Protein AF-A0A359LRB1-F1 (afdb_monomer_lite)

Radius of gyration: 32.75 Å; chains: 1; bounding box: 64×88×109 Å

Structure (mmCIF, N/CA/C/O backbone):
data_AF-A0A359LRB1-F1
#
_entry.id   AF-A0A359LRB1-F1
#
loop_
_atom_site.group_PDB
_atom_site.id
_atom_site.type_symbol
_atom_site.label_atom_id
_atom_site.label_alt_id
_atom_site.label_comp_id
_atom_site.label_asym_id
_atom_site.label_entity_id
_atom_site.label_seq_id
_atom_site.pdbx_PDB_ins_code
_atom_site.Cartn_x
_atom_site.Cartn_y
_atom_site.Cartn_z
_atom_site.occupancy
_atom_site.B_iso_or_equiv
_atom_site.auth_seq_id
_atom_site.auth_comp_id
_atom_site.auth_asym_id
_atom_site.auth_atom_id
_atom_site.pdbx_PDB_model_num
ATOM 1 N N . MET A 1 1 ? -43.890 21.184 80.527 1.00 40.47 1 MET A N 1
ATOM 2 C CA . MET A 1 1 ? -43.422 19.874 81.030 1.00 40.47 1 MET A CA 1
ATOM 3 C C . MET A 1 1 ? -43.389 18.895 79.866 1.00 40.47 1 MET A C 1
ATOM 5 O O . MET A 1 1 ? -44.443 18.476 79.413 1.00 40.47 1 MET A O 1
ATOM 9 N N . ARG A 1 2 ? -42.203 18.626 79.305 1.00 36.91 2 ARG A N 1
ATOM 10 C CA . ARG A 1 2 ? -41.994 17.625 78.247 1.00 36.91 2 ARG A CA 1
ATOM 11 C C . ARG A 1 2 ? -41.392 16.384 78.898 1.00 36.91 2 ARG A C 1
ATOM 13 O O . ARG A 1 2 ? -40.344 16.489 79.525 1.00 36.91 2 ARG A O 1
ATOM 20 N N . VAL A 1 3 ? -42.070 15.249 78.766 1.00 36.78 3 VAL A N 1
ATOM 21 C CA . VAL A 1 3 ? -41.574 13.936 79.187 1.00 36.78 3 VAL A CA 1
ATOM 22 C C . VAL A 1 3 ? -40.898 13.296 77.975 1.00 36.78 3 VAL A C 1
ATOM 24 O O . VAL A 1 3 ? -41.493 13.222 76.902 1.00 36.78 3 VAL A O 1
ATOM 27 N N . HIS A 1 4 ? -39.635 12.902 78.138 1.00 38.03 4 HIS A N 1
ATOM 28 C CA . HIS A 1 4 ? -38.849 12.177 77.143 1.00 38.03 4 HIS A CA 1
ATOM 29 C C . HIS A 1 4 ? -39.382 10.747 76.978 1.00 38.03 4 HIS A C 1
ATOM 31 O O . HIS A 1 4 ? -39.489 10.015 77.960 1.00 38.03 4 HIS A O 1
ATOM 37 N N . ALA A 1 5 ? -39.673 10.338 75.742 1.00 40.72 5 ALA A N 1
ATOM 38 C CA . ALA A 1 5 ? -39.910 8.941 75.394 1.00 40.72 5 ALA A CA 1
ATOM 39 C C . ALA A 1 5 ? -38.570 8.266 75.055 1.00 40.72 5 ALA A C 1
ATOM 41 O O . ALA A 1 5 ? -37.817 8.759 74.214 1.00 40.72 5 ALA A O 1
ATOM 42 N N . ALA A 1 6 ? -38.270 7.163 75.742 1.00 43.31 6 ALA A N 1
ATOM 43 C CA . ALA A 1 6 ? -37.085 6.342 75.523 1.00 43.31 6 ALA A CA 1
ATOM 44 C C . ALA A 1 6 ? -37.241 5.469 74.264 1.00 43.31 6 ALA A C 1
ATOM 46 O O . ALA A 1 6 ? -38.301 4.888 74.031 1.00 43.31 6 ALA A O 1
ATOM 47 N N . LEU A 1 7 ? -36.176 5.377 73.464 1.00 45.66 7 LEU A N 1
ATOM 48 C CA . LEU A 1 7 ? -36.085 4.495 72.298 1.00 45.66 7 LEU A CA 1
ATOM 49 C C . LEU A 1 7 ? -35.854 3.031 72.728 1.00 45.66 7 LEU A C 1
ATOM 51 O O . LEU A 1 7 ? -35.141 2.796 73.708 1.00 45.66 7 LEU A O 1
ATOM 55 N N . PRO A 1 8 ? -36.414 2.043 72.004 1.00 41.19 8 PRO A N 1
ATOM 56 C CA . PRO A 1 8 ? -36.257 0.628 72.326 1.00 41.19 8 PRO A CA 1
ATOM 57 C C . PRO A 1 8 ? -34.848 0.123 71.982 1.00 41.19 8 PRO A C 1
ATOM 59 O O . PRO A 1 8 ? -34.283 0.471 70.944 1.00 41.19 8 PRO A O 1
ATOM 62 N N . GLN A 1 9 ? -34.290 -0.724 72.850 1.00 47.28 9 GLN A N 1
ATOM 63 C CA . GLN A 1 9 ? -33.019 -1.405 72.597 1.00 47.28 9 GLN A CA 1
ATOM 64 C C . GLN A 1 9 ? -33.183 -2.541 71.569 1.00 47.28 9 GLN A C 1
ATOM 66 O O . GLN A 1 9 ? -34.186 -3.258 71.614 1.00 47.28 9 GLN A O 1
ATOM 71 N N . PRO A 1 10 ? -32.205 -2.748 70.667 1.00 44.16 10 PRO A N 1
ATOM 72 C CA . PRO A 1 10 ? -32.213 -3.874 69.743 1.00 44.16 10 PRO A CA 1
ATOM 73 C C . PRO A 1 10 ? -31.890 -5.195 70.456 1.00 44.16 10 PRO A C 1
ATOM 75 O O . PRO A 1 10 ? -31.047 -5.258 71.351 1.00 44.16 10 PRO A O 1
ATOM 78 N N . ALA A 1 11 ? -32.571 -6.258 70.027 1.00 48.47 11 ALA A N 1
ATOM 79 C CA . ALA A 1 11 ? -32.389 -7.619 70.518 1.00 48.47 11 ALA A CA 1
ATOM 80 C C . ALA A 1 11 ? -30.986 -8.178 70.187 1.00 48.47 11 ALA A C 1
ATOM 82 O O . ALA A 1 11 ? -30.412 -7.826 69.151 1.00 48.47 11 ALA A O 1
ATOM 83 N N . PRO A 1 12 ? -30.437 -9.081 71.023 1.00 43.81 12 PRO A N 1
ATOM 84 C CA . PRO A 1 12 ? -29.127 -9.674 70.791 1.00 43.81 12 PRO A CA 1
ATOM 85 C C . PRO A 1 12 ? -29.148 -10.598 69.566 1.00 43.81 12 PRO A C 1
ATOM 87 O O . PRO A 1 12 ? -29.935 -11.541 69.476 1.00 43.81 12 PRO A O 1
ATOM 90 N N . VAL A 1 13 ? -28.245 -10.330 68.622 1.00 48.50 13 VAL A N 1
ATOM 91 C CA . VAL A 1 13 ? -27.988 -11.176 67.453 1.00 48.50 13 VAL A CA 1
ATOM 92 C C . VAL A 1 13 ? -27.270 -12.441 67.923 1.00 48.50 13 VAL A C 1
ATOM 94 O O . VAL A 1 13 ? -26.125 -12.387 68.368 1.00 48.50 13 VAL A O 1
ATOM 97 N N . MET A 1 14 ? -27.942 -13.589 67.829 1.00 41.19 14 MET A N 1
ATOM 98 C CA . MET A 1 14 ? -27.318 -14.890 68.067 1.00 41.19 14 MET A CA 1
ATOM 99 C C . MET A 1 14 ? -26.257 -15.163 66.995 1.00 41.19 14 MET A C 1
ATOM 101 O O . MET A 1 14 ? -26.562 -15.251 65.804 1.00 41.19 14 MET A O 1
ATOM 105 N N . ALA A 1 15 ? -25.006 -15.302 67.433 1.00 41.44 15 ALA A N 1
ATOM 106 C CA . ALA A 1 15 ? -23.881 -15.673 66.591 1.00 41.44 15 ALA A CA 1
ATOM 107 C C . ALA A 1 15 ? -24.091 -17.087 66.025 1.00 41.44 15 ALA A C 1
ATOM 109 O O . ALA A 1 15 ? -24.125 -18.072 66.763 1.00 41.44 15 ALA A O 1
ATOM 110 N N . ARG A 1 16 ? -24.235 -17.188 64.700 1.00 44.91 16 ARG A N 1
ATOM 111 C CA . ARG A 1 16 ? -24.180 -18.467 63.988 1.00 44.91 16 ARG A CA 1
ATOM 112 C C . ARG A 1 16 ? -22.731 -18.938 63.917 1.00 44.91 16 ARG A C 1
ATOM 114 O O . ARG A 1 16 ? -21.860 -18.214 63.442 1.00 44.91 16 ARG A O 1
ATOM 121 N N . THR A 1 17 ? -22.496 -20.162 64.368 1.00 42.97 17 THR A N 1
ATOM 122 C CA . THR A 1 17 ? -21.233 -20.890 64.235 1.00 42.97 17 THR A CA 1
ATOM 123 C C . THR A 1 17 ? -20.862 -21.017 62.748 1.00 42.97 17 THR A C 1
ATOM 125 O O . THR A 1 17 ? -21.723 -21.413 61.956 1.00 42.97 17 THR A O 1
ATOM 128 N N . PRO A 1 18 ? -19.627 -20.686 62.327 1.00 40.84 18 PRO A N 1
ATOM 129 C CA . PRO A 1 18 ? -19.227 -20.834 60.934 1.00 40.84 18 PRO A CA 1
ATOM 130 C C . PRO A 1 18 ? -19.087 -22.319 60.585 1.00 40.84 18 PRO A C 1
ATOM 132 O O . PRO A 1 18 ? -18.477 -23.095 61.320 1.00 40.84 18 PRO A O 1
ATOM 135 N N . ALA A 1 19 ? -19.675 -22.711 59.454 1.00 48.88 19 ALA A N 1
ATOM 136 C CA . ALA A 1 19 ? -19.506 -24.041 58.887 1.00 48.88 19 ALA A CA 1
ATOM 137 C C . ALA A 1 19 ? -18.028 -24.279 58.507 1.00 48.88 19 ALA A C 1
ATOM 139 O O . ALA A 1 19 ? -17.355 -23.336 58.080 1.00 48.88 19 ALA A O 1
ATOM 140 N N . PRO A 1 20 ? -17.515 -25.517 58.637 1.00 45.28 20 PRO A N 1
ATOM 141 C CA . PRO A 1 20 ? -16.140 -25.844 58.280 1.00 45.28 20 PRO A CA 1
ATOM 142 C C . PRO A 1 20 ? -15.883 -25.528 56.802 1.00 45.28 20 PRO A C 1
ATOM 144 O O . PRO A 1 20 ? -16.655 -25.904 55.918 1.00 45.28 20 PRO A O 1
ATOM 147 N N . GLY A 1 21 ? -14.803 -24.781 56.567 1.00 43.03 21 GLY A N 1
ATOM 148 C CA . GLY A 1 21 ? -14.453 -24.195 55.282 1.00 43.03 21 GLY A CA 1
ATOM 149 C C . GLY A 1 21 ? -14.352 -25.229 54.168 1.00 43.03 21 GLY A C 1
ATOM 150 O O . GLY A 1 21 ? -13.478 -26.094 54.172 1.00 43.03 21 GLY A O 1
ATOM 151 N N . ARG A 1 22 ? -15.213 -25.081 53.158 1.00 44.09 22 ARG A N 1
ATOM 152 C CA . ARG A 1 22 ? -14.917 -25.575 51.815 1.00 44.09 22 ARG A CA 1
ATOM 153 C C . ARG A 1 22 ? -13.685 -24.808 51.345 1.00 44.09 22 ARG A C 1
ATOM 155 O O . ARG A 1 22 ? -13.748 -23.586 51.226 1.00 44.09 22 ARG A O 1
ATOM 162 N N . ALA A 1 23 ? -12.580 -25.515 51.123 1.00 45.91 23 ALA A N 1
ATOM 163 C CA . ALA A 1 23 ? -11.407 -24.945 50.480 1.00 45.91 23 ALA A CA 1
ATOM 164 C C . ALA A 1 23 ? -11.860 -24.291 49.170 1.00 45.91 23 ALA A C 1
ATOM 166 O O . ALA A 1 23 ? -12.370 -24.968 48.275 1.00 45.91 23 ALA A O 1
ATOM 167 N N . VAL A 1 24 ? -11.744 -22.965 49.101 1.00 46.00 24 VAL A N 1
ATOM 168 C CA . VAL A 1 24 ? -11.895 -22.234 47.848 1.00 46.00 24 VAL A CA 1
ATOM 169 C C . VAL A 1 24 ? -10.767 -22.750 46.960 1.00 46.00 24 VAL A C 1
ATOM 171 O O . VAL A 1 24 ? -9.607 -22.644 47.373 1.00 46.00 24 VAL A O 1
ATOM 174 N N . PRO A 1 25 ? -11.062 -23.380 45.808 1.00 46.97 25 PRO A N 1
ATOM 175 C CA . PRO A 1 25 ? -10.004 -23.757 44.888 1.00 46.97 25 PRO A CA 1
ATOM 176 C C . PRO A 1 25 ? -9.207 -22.487 44.565 1.00 46.97 25 PRO A C 1
ATOM 178 O O . PRO A 1 25 ? -9.821 -21.429 44.387 1.00 46.97 25 PRO A O 1
ATOM 181 N N . PRO A 1 26 ? -7.863 -22.547 44.547 1.00 48.31 26 PRO A N 1
ATOM 182 C CA . PRO A 1 26 ? -7.070 -21.392 44.159 1.00 48.31 26 PRO A CA 1
ATOM 183 C C . PRO A 1 26 ? -7.594 -20.879 42.811 1.00 48.31 26 PRO A C 1
ATOM 185 O O . PRO A 1 26 ? -7.978 -21.704 41.972 1.00 48.31 26 PRO A O 1
ATOM 188 N N . PRO A 1 27 ? -7.669 -19.551 42.602 1.00 46.59 27 PRO A N 1
ATOM 189 C CA . PRO A 1 27 ? -8.036 -19.020 41.300 1.00 46.59 27 PRO A CA 1
ATOM 190 C C . PRO A 1 27 ? -7.145 -19.698 40.263 1.00 46.59 27 PRO A C 1
ATOM 192 O O . PRO A 1 27 ? -5.929 -19.782 40.458 1.00 46.59 27 PRO A O 1
ATOM 195 N N . ALA A 1 28 ? -7.768 -20.243 39.215 1.00 39.69 28 ALA A N 1
ATOM 196 C CA . ALA A 1 28 ? -7.031 -20.824 38.107 1.00 39.69 28 ALA A CA 1
ATOM 197 C C . ALA A 1 28 ? -5.948 -19.817 37.686 1.00 39.69 28 ALA A C 1
ATOM 199 O O . ALA A 1 28 ? -6.247 -18.616 37.638 1.00 39.69 28 ALA A O 1
ATOM 200 N N . PRO A 1 29 ? -4.697 -20.255 37.454 1.00 40.12 29 PRO A N 1
ATOM 201 C CA . PRO A 1 29 ? -3.670 -19.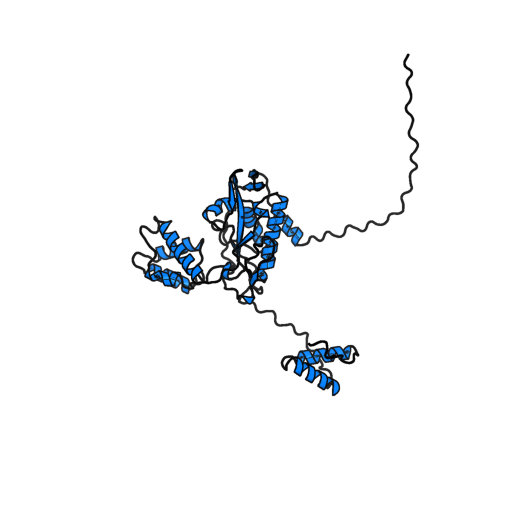358 36.957 1.00 40.12 29 PRO A CA 1
ATOM 202 C C . PRO A 1 29 ? -4.242 -18.663 35.726 1.00 40.12 29 PRO A C 1
ATOM 204 O O . PRO A 1 29 ? -4.718 -19.322 34.804 1.00 40.12 29 PRO A O 1
ATOM 207 N N . VAL A 1 30 ? -4.277 -17.330 35.763 1.00 43.81 30 VAL A N 1
ATOM 208 C CA . VAL A 1 30 ? -4.629 -16.524 34.600 1.00 43.81 30 VAL A CA 1
ATOM 209 C C . VAL A 1 30 ? -3.577 -16.879 33.563 1.00 43.81 30 VAL A C 1
ATOM 211 O O . VAL A 1 30 ? -2.437 -16.428 33.663 1.00 43.81 30 VAL A O 1
ATOM 214 N N . GLU A 1 31 ? -3.921 -17.758 32.626 1.00 39.44 31 GLU A N 1
ATOM 215 C CA . GLU A 1 31 ? -3.109 -17.970 31.444 1.00 39.44 31 GLU A CA 1
ATOM 216 C C . GLU A 1 31 ? -3.005 -16.606 30.774 1.00 39.44 31 GLU A C 1
ATOM 218 O O . GLU A 1 31 ? -3.956 -16.083 30.191 1.00 39.44 31 GLU A O 1
ATOM 223 N N . HIS A 1 32 ? -1.845 -15.977 30.933 1.00 46.06 32 HIS A N 1
ATOM 224 C CA . HIS A 1 32 ? -1.437 -14.861 30.109 1.00 46.06 32 HIS A CA 1
ATOM 225 C C . HIS A 1 32 ? -1.251 -15.425 28.702 1.00 46.06 32 HIS A C 1
ATOM 227 O O . HIS A 1 32 ? -0.132 -15.751 28.308 1.00 46.06 32 HIS A O 1
ATOM 233 N N . SER A 1 33 ? -2.351 -15.605 27.967 1.00 54.19 33 SER A N 1
ATOM 234 C CA . SER A 1 33 ? -2.270 -15.950 26.557 1.00 54.19 33 SER A CA 1
ATOM 235 C C . SER A 1 33 ? -1.397 -14.897 25.874 1.00 54.19 33 SER A C 1
ATOM 237 O O . SER A 1 33 ? -1.445 -13.706 26.211 1.00 54.19 33 SER A O 1
ATOM 239 N N . LEU A 1 34 ? -0.555 -15.339 24.941 1.00 58.72 34 LEU A N 1
ATOM 240 C CA . LEU A 1 34 ? 0.329 -14.454 24.182 1.00 58.72 34 LEU A CA 1
ATOM 241 C C . LEU A 1 34 ? -0.477 -13.298 23.555 1.00 58.72 34 LEU A C 1
ATOM 243 O O . LEU A 1 34 ? -0.041 -12.150 23.584 1.00 58.72 34 LEU A O 1
ATOM 247 N N . GLU A 1 35 ? -1.704 -13.590 23.115 1.00 58.97 35 GLU A N 1
ATOM 248 C CA . GLU A 1 35 ? -2.691 -12.619 22.631 1.00 58.97 35 GLU A CA 1
ATOM 249 C C . GLU A 1 35 ? -3.036 -11.542 23.669 1.00 58.97 35 GLU A C 1
ATOM 251 O O . GLU A 1 35 ? -2.955 -10.350 23.377 1.00 58.97 35 GLU A O 1
ATOM 256 N N . GLY A 1 36 ? -3.353 -11.927 24.911 1.00 57.38 36 GLY A N 1
ATOM 257 C CA . GLY A 1 36 ? -3.659 -10.976 25.981 1.00 57.38 36 GLY A CA 1
ATOM 258 C C . GLY A 1 36 ? -2.469 -10.088 26.362 1.00 57.38 36 GLY A C 1
ATOM 259 O O . GLY A 1 36 ? -2.655 -8.952 26.807 1.00 57.38 36 GLY A O 1
ATOM 260 N N . LEU A 1 37 ? -1.240 -10.576 26.173 1.00 60.16 37 LEU A N 1
ATOM 261 C CA . LEU A 1 37 ? -0.018 -9.816 26.434 1.00 60.16 37 LEU A CA 1
ATOM 262 C C . LEU A 1 37 ? 0.326 -8.854 25.286 1.00 60.16 37 LEU A C 1
ATOM 264 O O . LEU A 1 37 ? 0.755 -7.730 25.553 1.00 60.16 37 LEU A O 1
ATOM 268 N N . ILE A 1 38 ? 0.091 -9.260 24.034 1.00 66.06 38 ILE A N 1
ATOM 269 C CA . ILE A 1 38 ? 0.231 -8.404 22.846 1.00 66.06 38 ILE A CA 1
ATOM 270 C C . ILE A 1 38 ? -0.781 -7.255 22.908 1.00 66.06 38 ILE A C 1
ATOM 272 O O . ILE A 1 38 ? -0.377 -6.100 22.813 1.00 66.06 38 ILE A O 1
ATOM 276 N N . LEU A 1 39 ? -2.056 -7.532 23.207 1.00 64.62 39 LEU A N 1
ATOM 277 C CA . LEU A 1 39 ? -3.107 -6.505 23.287 1.00 64.62 39 LEU A CA 1
ATOM 278 C C . LEU A 1 39 ? -2.840 -5.426 24.352 1.00 64.62 39 LEU A C 1
ATOM 280 O O . LEU A 1 39 ? -3.221 -4.270 24.183 1.00 64.62 39 LEU A O 1
ATOM 284 N N . ARG A 1 40 ? -2.153 -5.763 25.454 1.00 64.50 40 ARG A N 1
ATOM 285 C CA . ARG A 1 40 ? -1.736 -4.770 26.467 1.00 64.50 40 ARG A CA 1
ATOM 286 C C . ARG A 1 40 ? -0.569 -3.894 26.008 1.00 64.50 40 ARG A C 1
ATOM 288 O O . ARG A 1 40 ? -0.394 -2.804 26.540 1.00 64.50 40 ARG A O 1
ATOM 295 N N . ARG A 1 41 ? 0.238 -4.367 25.055 1.00 78.56 41 ARG A N 1
ATOM 296 C CA . ARG A 1 41 ? 1.404 -3.651 24.509 1.00 78.56 41 ARG A CA 1
ATOM 297 C C . ARG A 1 41 ? 1.069 -2.788 23.291 1.00 78.56 41 ARG A C 1
ATOM 299 O O . ARG A 1 41 ? 1.943 -2.067 22.826 1.00 78.56 41 ARG A O 1
ATOM 306 N N . THR A 1 42 ? -0.167 -2.839 22.797 1.00 86.69 42 THR A N 1
ATOM 307 C CA . THR A 1 42 ? -0.637 -2.114 21.603 1.00 86.69 42 THR A CA 1
ATOM 308 C C . THR A 1 42 ? -1.674 -1.043 21.945 1.00 86.69 42 THR A C 1
ATOM 310 O O . THR A 1 42 ? -2.648 -0.857 21.216 1.00 86.69 42 THR A O 1
ATOM 313 N N . GLN A 1 43 ? -1.496 -0.378 23.088 1.00 94.31 43 GLN A N 1
ATOM 314 C CA . GLN A 1 43 ? -2.398 0.659 23.584 1.00 94.31 43 GLN A CA 1
ATOM 315 C C . GLN A 1 43 ? -1.801 2.046 23.360 1.00 94.31 43 GLN A C 1
ATOM 317 O O . GLN A 1 43 ? -0.658 2.313 23.730 1.00 94.31 43 GLN A O 1
ATOM 322 N N . LEU A 1 44 ? -2.596 2.950 22.797 1.00 94.94 44 LEU A N 1
ATOM 323 C CA . LEU A 1 44 ? -2.267 4.359 22.680 1.00 94.94 44 LEU A CA 1
ATOM 324 C C . LEU A 1 44 ? -2.492 5.079 24.010 1.00 94.94 44 LEU A C 1
ATOM 326 O O . LEU A 1 44 ? -3.495 4.892 24.709 1.00 94.94 44 LEU A O 1
ATOM 330 N N . THR A 1 45 ? -1.580 5.993 24.316 1.00 93.06 45 THR A N 1
ATOM 331 C CA . THR A 1 45 ? -1.769 6.980 25.379 1.00 93.06 45 THR A CA 1
ATOM 332 C C . THR A 1 45 ? -2.492 8.194 24.806 1.00 93.06 45 THR A C 1
ATOM 334 O O . THR A 1 45 ? -1.996 8.828 23.878 1.00 93.06 45 THR A O 1
ATOM 337 N N . THR A 1 46 ? -3.646 8.549 25.372 1.00 92.69 46 THR A N 1
ATOM 338 C CA . THR A 1 46 ? -4.458 9.701 24.929 1.00 92.69 46 THR A CA 1
ATOM 339 C C . THR A 1 46 ? -4.131 11.004 25.671 1.00 92.69 46 THR A C 1
ATOM 341 O O . THR A 1 46 ? -4.725 12.049 25.408 1.00 92.69 46 THR A O 1
ATOM 344 N N . THR A 1 47 ? -3.160 10.986 26.588 1.00 91.69 47 THR A N 1
ATOM 345 C CA . THR A 1 47 ? -2.691 12.183 27.298 1.00 91.69 47 THR A CA 1
ATOM 346 C C . THR A 1 47 ? -2.096 13.203 26.325 1.00 91.69 47 THR A C 1
ATOM 348 O O . THR A 1 47 ? -1.163 12.895 25.588 1.00 91.69 47 THR A O 1
ATOM 351 N N . GLY A 1 48 ? -2.613 14.436 26.340 1.00 89.62 48 GLY A N 1
ATOM 352 C CA . GLY A 1 48 ? -2.135 15.520 25.470 1.00 89.62 48 GLY A CA 1
ATOM 353 C C . GLY A 1 48 ? -2.585 15.413 24.007 1.00 89.62 48 GLY A C 1
ATOM 354 O O . GLY A 1 48 ? -2.101 16.163 23.161 1.00 89.62 48 GLY A O 1
ATOM 355 N N . VAL A 1 49 ? -3.506 14.497 23.703 1.00 96.38 49 VAL A N 1
ATOM 356 C CA . VAL A 1 49 ? -4.079 14.293 22.368 1.00 96.38 49 VAL A CA 1
ATOM 357 C C . VAL A 1 49 ? -5.342 15.142 22.220 1.00 96.38 49 VAL A C 1
ATOM 359 O O . VAL A 1 49 ? -6.096 15.321 23.175 1.00 96.38 49 VAL A O 1
ATOM 362 N N . THR A 1 50 ? -5.587 15.688 21.027 1.00 97.81 50 THR A N 1
ATOM 363 C CA . THR A 1 50 ? -6.827 16.430 20.755 1.00 97.81 50 THR A CA 1
ATOM 364 C C . THR A 1 50 ? -7.938 15.453 20.400 1.00 97.81 50 THR A C 1
ATOM 366 O O . THR A 1 50 ? -7.769 14.661 19.478 1.00 97.81 50 THR A O 1
ATOM 369 N N . GLN A 1 51 ? -9.077 15.536 21.082 1.00 98.12 51 GLN A N 1
ATOM 370 C CA . GLN A 1 51 ? -10.282 14.794 20.719 1.00 98.12 51 GLN A CA 1
ATOM 371 C C . GLN A 1 51 ? -11.246 15.702 19.947 1.00 98.12 51 GLN A C 1
ATOM 373 O O . GLN A 1 51 ? -11.508 16.837 20.349 1.00 98.12 51 GLN A O 1
ATOM 378 N N . TYR A 1 52 ? -11.790 15.190 18.850 1.00 98.38 52 TYR A N 1
ATOM 379 C CA . TYR A 1 52 ? -12.886 15.784 18.103 1.00 98.38 52 TYR A CA 1
ATOM 380 C C . TYR A 1 52 ? -14.122 14.906 18.246 1.00 98.38 52 TYR A C 1
ATOM 382 O O . TYR A 1 52 ? -14.138 13.768 17.782 1.00 98.38 52 TYR A O 1
ATOM 390 N N . THR A 1 53 ? -15.173 15.461 18.839 1.00 98.19 53 THR A N 1
ATOM 391 C CA . THR A 1 53 ? -16.512 14.877 18.782 1.00 98.19 53 THR A CA 1
ATOM 392 C C . THR A 1 53 ? -17.216 15.418 17.546 1.00 98.19 53 THR A C 1
ATOM 394 O O . THR A 1 53 ? -17.398 16.628 17.405 1.00 98.19 53 THR A O 1
ATOM 397 N N . THR A 1 54 ? -17.565 14.523 16.630 1.00 98.00 54 THR A N 1
ATOM 398 C CA . THR A 1 54 ? -18.157 14.843 15.325 1.00 98.00 54 THR A CA 1
ATOM 399 C C . THR A 1 54 ? -19.529 14.183 15.197 1.00 98.00 54 THR A C 1
ATOM 401 O O . THR A 1 54 ? -19.910 13.353 16.021 1.00 98.00 54 THR A O 1
ATOM 404 N N . SER A 1 55 ? -20.268 14.486 14.128 1.00 97.00 55 SER A N 1
ATOM 405 C CA . SER A 1 55 ? -21.508 13.764 13.807 1.00 97.00 55 SER A CA 1
ATOM 406 C C . SER A 1 55 ? -21.290 12.288 13.448 1.00 97.00 55 SER A C 1
ATOM 408 O O . SER A 1 55 ? -22.250 11.523 13.455 1.00 97.00 55 SER A O 1
ATOM 410 N N . GLN A 1 56 ? -20.053 11.887 13.138 1.00 97.69 56 GLN A N 1
ATOM 411 C CA . GLN A 1 56 ? -19.679 10.512 12.793 1.00 97.69 56 GLN A CA 1
ATOM 412 C C . GLN A 1 56 ? -19.037 9.760 13.967 1.00 97.69 56 GLN A C 1
ATOM 414 O O . GLN A 1 56 ? -18.595 8.636 13.777 1.00 97.69 56 GLN A O 1
ATOM 419 N N . GLY A 1 57 ? -18.990 10.366 15.160 1.00 98.00 57 GLY A N 1
ATOM 420 C CA . GLY A 1 57 ? -18.381 9.802 16.363 1.00 98.00 57 GLY A CA 1
ATOM 421 C C . GLY A 1 57 ? -17.124 10.551 16.805 1.00 98.00 57 GLY A C 1
ATOM 422 O O . GLY A 1 57 ? -16.885 11.701 16.411 1.00 98.00 57 GLY A O 1
ATOM 423 N N . ASN A 1 58 ? -16.350 9.909 17.676 1.00 98.56 58 ASN A N 1
ATOM 424 C CA . ASN A 1 58 ? -15.176 10.486 18.317 1.00 98.56 58 ASN A CA 1
ATOM 425 C C . ASN A 1 58 ? -13.891 10.140 17.555 1.00 98.56 58 ASN A C 1
ATOM 427 O O . ASN A 1 58 ? -13.683 9.012 17.119 1.00 98.56 58 ASN A O 1
ATOM 431 N N . PHE A 1 59 ? -13.016 11.131 17.405 1.00 98.69 59 PHE A N 1
ATOM 432 C CA . PHE A 1 59 ? -11.730 10.990 16.728 1.00 98.69 59 PHE A CA 1
ATOM 433 C C . PHE A 1 59 ? -10.620 11.637 17.543 1.00 98.69 59 PHE A C 1
ATOM 435 O O . PHE A 1 59 ? -10.767 12.758 18.028 1.00 98.69 59 PHE A O 1
ATOM 442 N N . TYR A 1 60 ? -9.473 10.981 17.615 1.00 98.50 60 TYR A N 1
ATOM 443 C CA . TYR A 1 60 ? -8.272 11.492 18.246 1.00 98.50 60 TYR A CA 1
ATOM 444 C C . TYR A 1 60 ? -7.257 11.934 17.196 1.00 98.50 60 TYR A C 1
ATOM 446 O O . TYR A 1 60 ? -6.930 11.218 16.245 1.00 98.50 60 TYR A O 1
ATOM 454 N N . ARG A 1 61 ? -6.726 13.138 17.400 1.00 98.00 61 ARG A N 1
ATOM 455 C CA . ARG A 1 61 ? -5.639 13.719 16.623 1.00 98.00 61 ARG A CA 1
ATOM 456 C C . ARG A 1 61 ? -4.412 13.893 17.499 1.00 98.00 61 ARG A C 1
ATOM 458 O O . ARG A 1 61 ? -4.384 14.707 18.426 1.00 98.00 61 ARG A O 1
ATOM 465 N N . PHE A 1 62 ? -3.382 13.145 17.150 1.00 97.44 62 PHE A N 1
ATOM 466 C CA . PHE A 1 62 ? -2.101 13.110 17.828 1.00 97.44 62 PHE A CA 1
ATOM 467 C C . PHE A 1 62 ? -1.146 14.179 17.269 1.00 97.44 62 PHE A C 1
ATOM 469 O O . PHE A 1 62 ? -1.324 14.671 16.144 1.00 97.44 62 PHE A O 1
ATOM 476 N N . PRO A 1 63 ? -0.106 14.554 18.036 1.00 94.12 63 PRO A N 1
ATOM 477 C CA . PRO A 1 63 ? 1.029 15.302 17.509 1.00 94.12 63 PRO A CA 1
ATOM 478 C C . PRO A 1 63 ? 1.685 14.589 16.319 1.00 94.12 63 PRO A C 1
ATOM 480 O O . PRO A 1 63 ? 1.493 13.394 16.101 1.00 94.12 63 PRO A O 1
ATOM 483 N N . ALA A 1 64 ? 2.490 15.321 15.546 1.00 82.38 64 ALA A N 1
ATOM 484 C CA . ALA A 1 64 ? 3.301 14.691 14.509 1.00 82.38 64 ALA A CA 1
ATOM 485 C C . ALA A 1 64 ? 4.275 13.689 15.152 1.00 82.38 64 ALA A C 1
ATOM 487 O O . ALA A 1 64 ? 5.075 14.073 16.003 1.00 82.38 64 ALA A O 1
ATOM 488 N N . GLY A 1 65 ? 4.177 12.419 14.760 1.00 86.44 65 GLY A N 1
ATOM 489 C CA . GLY A 1 65 ? 5.128 11.379 15.147 1.00 86.44 65 GLY A CA 1
ATOM 490 C C . GLY A 1 65 ? 6.386 11.365 14.274 1.00 86.44 65 GLY A C 1
ATOM 491 O O . GLY A 1 65 ? 6.533 12.155 13.341 1.00 86.44 65 GLY A O 1
ATOM 492 N N . THR A 1 66 ? 7.279 10.424 14.568 1.00 92.75 66 THR A N 1
ATOM 493 C CA . THR A 1 66 ? 8.475 10.155 13.762 1.00 92.75 66 THR A CA 1
ATOM 494 C C . THR A 1 66 ? 8.139 9.208 12.620 1.00 92.75 66 THR A C 1
ATOM 496 O O . THR A 1 66 ? 7.480 8.189 12.835 1.00 92.75 66 THR A O 1
ATOM 499 N N . HIS A 1 67 ? 8.624 9.534 11.422 1.00 94.94 67 HIS A N 1
ATOM 500 C CA . HIS A 1 67 ? 8.515 8.660 10.263 1.00 94.94 67 HIS A CA 1
ATOM 501 C C . HIS A 1 67 ? 9.632 7.617 10.228 1.00 94.94 67 HIS A C 1
ATOM 503 O O . HIS A 1 67 ? 10.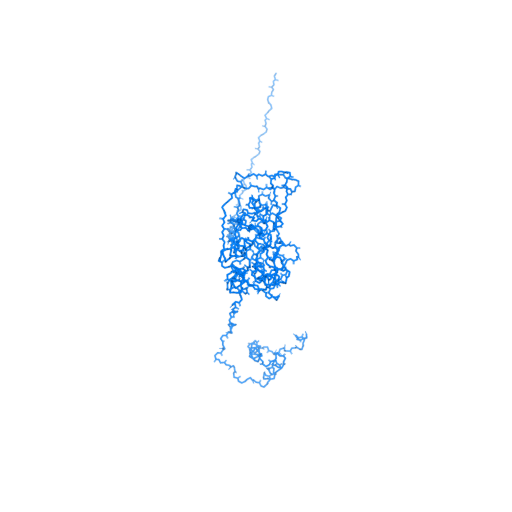745 7.869 10.691 1.00 94.94 67 HIS A O 1
ATOM 509 N N . HIS A 1 68 ? 9.358 6.471 9.615 1.00 94.38 68 HIS A N 1
ATOM 510 C CA . HIS A 1 68 ? 10.353 5.436 9.357 1.00 94.38 68 HIS A CA 1
ATOM 511 C C . HIS A 1 68 ? 10.127 4.799 7.991 1.00 94.38 68 HIS A C 1
ATOM 513 O O . HIS A 1 68 ? 9.084 4.978 7.365 1.00 94.38 68 HIS A O 1
ATOM 519 N N . THR A 1 69 ? 11.130 4.050 7.544 1.00 93.94 69 THR A N 1
ATOM 520 C CA . THR A 1 69 ? 11.102 3.306 6.285 1.00 93.94 69 THR A CA 1
ATOM 521 C C . THR A 1 69 ? 11.478 1.854 6.536 1.00 93.94 69 THR A C 1
ATOM 523 O O . THR A 1 69 ? 12.222 1.565 7.475 1.00 93.94 69 THR A O 1
ATOM 526 N N . ASN A 1 70 ? 10.987 0.961 5.682 1.00 91.69 70 ASN A N 1
ATOM 527 C CA . ASN A 1 70 ? 11.406 -0.431 5.631 1.00 91.69 70 ASN A CA 1
ATOM 528 C C . ASN A 1 70 ? 11.803 -0.811 4.198 1.00 91.69 70 ASN A C 1
ATOM 530 O O . ASN A 1 70 ? 11.056 -0.620 3.236 1.00 91.69 70 ASN A O 1
ATOM 534 N N . SER A 1 71 ? 12.993 -1.384 4.058 1.00 86.94 71 SER A N 1
ATOM 535 C CA . SER A 1 71 ? 13.505 -1.940 2.802 1.00 86.94 71 SER A CA 1
ATOM 536 C C . SER A 1 71 ? 13.773 -3.445 2.881 1.00 86.94 71 SER A C 1
ATOM 538 O O . SER A 1 71 ? 14.193 -4.037 1.889 1.00 86.94 71 SER A O 1
ATOM 540 N N . THR A 1 72 ? 13.516 -4.068 4.032 1.00 90.69 72 THR A N 1
ATOM 541 C CA . THR A 1 72 ? 13.828 -5.473 4.315 1.00 90.69 72 THR A CA 1
ATOM 542 C C . THR A 1 72 ? 12.583 -6.349 4.235 1.00 90.69 72 THR A C 1
ATOM 544 O O . THR A 1 72 ? 11.485 -5.887 4.539 1.00 90.69 72 THR A O 1
ATOM 547 N N . ASN A 1 73 ? 12.755 -7.600 3.791 1.00 92.94 73 ASN A N 1
ATOM 548 C CA . ASN A 1 73 ? 11.701 -8.621 3.705 1.00 92.94 73 ASN A CA 1
ATOM 549 C C . ASN A 1 73 ? 10.398 -8.134 3.055 1.00 92.94 73 ASN A C 1
ATOM 551 O O . ASN A 1 73 ? 9.307 -8.522 3.452 1.00 92.94 73 ASN A O 1
ATOM 555 N N . ARG A 1 74 ? 10.498 -7.280 2.035 1.00 94.50 74 ARG A N 1
ATOM 556 C CA . ARG A 1 74 ? 9.324 -6.805 1.298 1.00 94.50 74 ARG A CA 1
ATOM 557 C C . ARG A 1 74 ? 8.786 -7.930 0.401 1.00 94.50 74 ARG A C 1
ATOM 559 O O . ARG A 1 74 ? 9.578 -8.453 -0.392 1.00 94.50 74 ARG A O 1
ATOM 566 N N . PRO A 1 75 ? 7.489 -8.294 0.451 1.00 95.69 75 PRO A N 1
ATOM 567 C CA . PRO A 1 75 ? 6.937 -9.425 -0.293 1.00 95.69 75 PRO A CA 1
ATOM 568 C C . PRO A 1 75 ? 6.712 -9.055 -1.767 1.00 95.69 75 PRO A C 1
ATOM 570 O O . PRO A 1 75 ? 5.609 -8.754 -2.219 1.00 95.69 75 PRO A O 1
ATOM 573 N N . ARG A 1 76 ? 7.803 -9.009 -2.535 1.00 93.19 76 ARG A N 1
ATOM 574 C CA . ARG A 1 76 ? 7.818 -8.581 -3.941 1.00 93.19 76 ARG A CA 1
ATOM 575 C C . ARG A 1 76 ? 7.903 -9.776 -4.888 1.00 93.19 76 ARG A C 1
ATOM 577 O O . ARG A 1 76 ? 8.907 -9.971 -5.569 1.00 93.19 76 ARG A O 1
ATOM 584 N N . PHE A 1 77 ? 6.844 -10.568 -4.918 1.00 93.38 77 PHE A N 1
ATOM 585 C CA . PHE A 1 77 ? 6.701 -11.727 -5.795 1.00 93.38 77 PHE A CA 1
ATOM 586 C C . PHE A 1 77 ? 5.233 -11.894 -6.203 1.00 93.38 77 PHE A C 1
ATOM 588 O O . PHE A 1 77 ? 4.350 -11.434 -5.481 1.00 93.38 77 PHE A O 1
ATOM 595 N N . PRO A 1 78 ? 4.941 -12.527 -7.349 1.00 93.75 78 PRO A N 1
ATOM 596 C CA . PRO A 1 78 ? 3.573 -12.848 -7.728 1.00 93.75 78 PRO A CA 1
ATOM 597 C C . PRO A 1 78 ? 3.085 -14.100 -6.989 1.00 93.75 78 PRO A C 1
ATOM 599 O O . PRO A 1 78 ? 3.717 -15.152 -7.062 1.00 93.75 78 PRO A O 1
ATOM 602 N N . ALA A 1 79 ? 1.934 -14.012 -6.326 1.00 95.50 79 ALA A N 1
ATOM 603 C CA . ALA A 1 79 ? 1.244 -15.177 -5.786 1.00 95.50 79 ALA A CA 1
ATOM 604 C C . ALA A 1 79 ? 0.395 -15.871 -6.867 1.00 95.50 79 ALA A C 1
ATOM 606 O O . ALA A 1 79 ? -0.272 -15.191 -7.662 1.00 95.50 79 ALA A O 1
ATOM 607 N N . PRO A 1 80 ? 0.381 -17.217 -6.909 1.00 94.62 80 PRO A N 1
ATOM 608 C CA . PRO A 1 80 ? -0.531 -17.954 -7.769 1.00 94.62 80 PRO A CA 1
ATOM 609 C C . PRO A 1 80 ? -1.970 -17.826 -7.255 1.00 94.62 80 PRO A C 1
ATOM 611 O O . PRO A 1 80 ? -2.205 -17.749 -6.051 1.00 94.62 80 PRO A O 1
ATOM 614 N N . ALA A 1 81 ? -2.950 -17.887 -8.160 1.00 94.62 81 ALA A N 1
ATOM 615 C CA . ALA A 1 81 ? -4.368 -17.782 -7.799 1.00 94.62 81 ALA A CA 1
ATOM 616 C C . ALA A 1 81 ? -4.809 -18.820 -6.748 1.00 94.62 81 ALA A C 1
ATOM 618 O O . ALA A 1 81 ? -5.666 -18.527 -5.924 1.00 94.62 81 ALA A O 1
ATOM 619 N N . SER A 1 82 ? -4.193 -20.008 -6.739 1.00 95.62 82 SER A N 1
ATOM 620 C CA . SER A 1 82 ? -4.466 -21.075 -5.768 1.00 95.62 82 SER A CA 1
ATOM 621 C C . SER A 1 82 ? -4.023 -20.761 -4.336 1.00 95.62 82 SER A C 1
ATOM 623 O O . SER A 1 82 ? -4.444 -21.458 -3.421 1.00 95.62 82 SER A O 1
ATOM 625 N N . ALA A 1 83 ? -3.160 -19.762 -4.136 1.00 96.75 83 ALA A N 1
ATOM 626 C CA . ALA A 1 83 ? -2.701 -19.339 -2.814 1.00 96.75 83 ALA A CA 1
ATOM 627 C C . ALA A 1 83 ? -3.535 -18.182 -2.233 1.00 96.75 83 ALA A C 1
ATOM 629 O O . ALA A 1 83 ? -3.335 -17.790 -1.079 1.00 96.75 83 ALA A O 1
ATOM 630 N N . LEU A 1 84 ? -4.461 -17.633 -3.026 1.00 98.25 84 LEU A N 1
ATOM 631 C CA . LEU A 1 84 ? -5.266 -16.472 -2.676 1.00 98.25 84 LEU A CA 1
ATOM 632 C C . LEU A 1 84 ? -6.649 -16.880 -2.167 1.00 98.25 84 LEU A C 1
ATOM 634 O O . LEU A 1 84 ? -7.298 -17.769 -2.716 1.00 98.25 84 LEU A O 1
ATOM 638 N N . VAL A 1 85 ? -7.129 -16.159 -1.160 1.00 97.94 85 VAL A N 1
ATOM 639 C CA . VAL A 1 85 ? -8.471 -16.308 -0.588 1.00 97.94 85 VAL A CA 1
ATOM 640 C C . VAL A 1 85 ? -9.130 -14.944 -0.455 1.00 97.94 85 VAL A C 1
ATOM 642 O O . VAL A 1 85 ? -8.443 -13.943 -0.257 1.00 97.94 85 VAL A O 1
ATOM 645 N N . VAL A 1 86 ? -10.461 -14.888 -0.548 1.00 98.19 86 VAL A N 1
ATOM 646 C CA . VAL A 1 86 ? -11.199 -13.674 -0.169 1.00 98.19 86 VAL A CA 1
ATOM 647 C C . VAL A 1 86 ? -11.013 -13.461 1.329 1.00 98.19 86 VAL A C 1
ATOM 649 O O . VAL A 1 86 ? -11.293 -14.355 2.129 1.00 98.19 86 VAL A O 1
ATOM 652 N N . TYR A 1 87 ? -10.519 -12.288 1.705 1.00 98.25 87 TYR A N 1
ATOM 653 C CA . TYR A 1 87 ? -10.288 -11.939 3.093 1.00 98.25 87 TYR A CA 1
ATOM 654 C C . TYR A 1 87 ? -11.619 -11.778 3.833 1.00 98.25 87 TYR A C 1
ATOM 656 O O . TYR A 1 87 ? -12.466 -10.971 3.455 1.00 98.25 87 TYR A O 1
ATOM 664 N N . SER A 1 88 ? -11.783 -12.530 4.919 1.00 97.56 88 SER A N 1
ATOM 665 C CA . SER A 1 88 ? -13.006 -12.551 5.730 1.00 97.56 88 SER A CA 1
ATOM 666 C C . SER A 1 88 ? -12.773 -12.191 7.203 1.00 97.56 88 SER A C 1
ATOM 668 O O . SER A 1 88 ? -13.663 -12.387 8.028 1.00 97.56 88 SER A O 1
ATOM 670 N N . GLY A 1 89 ? -11.573 -11.719 7.558 1.00 96.88 89 GLY A N 1
ATOM 671 C CA . GLY A 1 89 ? -11.212 -11.357 8.932 1.00 96.88 89 GLY A CA 1
ATOM 672 C C . GLY A 1 89 ? -11.762 -9.996 9.379 1.00 96.88 89 GLY A C 1
ATOM 673 O O . GLY A 1 89 ? -12.626 -9.404 8.729 1.00 96.88 89 GLY A O 1
ATOM 674 N N . ALA A 1 90 ? -11.254 -9.479 10.502 1.00 96.62 90 ALA A N 1
ATOM 675 C CA . ALA A 1 90 ? -11.606 -8.147 11.000 1.00 96.62 90 ALA A CA 1
ATOM 676 C C . ALA A 1 90 ? -11.320 -7.066 9.943 1.00 96.62 90 ALA A C 1
ATOM 678 O O . ALA A 1 90 ? -10.290 -7.116 9.276 1.00 96.62 90 ALA A O 1
ATOM 679 N N . GLY A 1 91 ? -12.235 -6.108 9.772 1.00 96.12 91 GLY A N 1
ATOM 680 C CA . GLY A 1 91 ? -12.100 -5.055 8.760 1.00 96.12 91 GLY A CA 1
ATOM 681 C C . GLY A 1 91 ? -12.086 -5.584 7.321 1.00 96.12 91 GLY A C 1
ATOM 682 O O . GLY A 1 91 ? -11.351 -5.068 6.487 1.00 96.12 91 GLY A O 1
ATOM 683 N N . ASN A 1 92 ? -12.854 -6.632 7.015 1.00 95.50 92 ASN A N 1
ATOM 684 C CA . ASN A 1 92 ? -13.084 -7.048 5.632 1.00 95.50 92 ASN A CA 1
ATOM 685 C C . ASN A 1 92 ? -14.103 -6.127 4.937 1.00 95.50 92 ASN A C 1
ATOM 687 O O . ASN A 1 92 ? -15.031 -5.626 5.570 1.00 95.50 92 ASN A O 1
ATOM 691 N N . ASN A 1 93 ? -13.951 -5.949 3.623 1.00 93.00 93 ASN A N 1
ATOM 692 C CA . ASN A 1 93 ? -14.937 -5.294 2.754 1.00 93.00 93 ASN A CA 1
ATOM 693 C C . ASN A 1 93 ? -15.711 -6.299 1.867 1.00 93.00 93 ASN A C 1
ATOM 695 O O . ASN A 1 93 ? -16.485 -5.896 1.001 1.00 93.00 93 ASN A O 1
ATOM 699 N N . GLY A 1 94 ? -15.472 -7.602 2.060 1.00 93.31 94 GLY A N 1
ATOM 700 C CA . GLY A 1 94 ? -16.110 -8.704 1.339 1.00 93.31 94 GLY A CA 1
ATOM 701 C C . GLY A 1 94 ? -15.565 -9.010 -0.061 1.00 93.31 94 GLY A C 1
ATOM 702 O O . GLY A 1 94 ? -16.050 -9.958 -0.677 1.00 93.31 94 GLY A O 1
ATOM 703 N N . VAL A 1 95 ? -14.591 -8.250 -0.577 1.00 95.88 95 VAL A N 1
ATOM 704 C CA . VAL A 1 95 ? -14.109 -8.412 -1.965 1.00 95.88 95 VAL A CA 1
ATOM 705 C C . VAL A 1 95 ? -12.595 -8.546 -2.104 1.00 95.88 95 VAL A C 1
ATOM 707 O O . VAL A 1 95 ? -12.144 -9.153 -3.076 1.00 95.88 95 VAL A O 1
ATOM 710 N N . GLU A 1 96 ? -11.802 -8.034 -1.158 1.00 98.00 96 GLU A N 1
ATOM 711 C CA . GLU A 1 96 ? -10.344 -8.120 -1.275 1.00 98.00 96 GLU A CA 1
ATOM 712 C C . GLU A 1 96 ? -9.840 -9.556 -1.141 1.00 98.00 96 GLU A C 1
ATOM 714 O O . GLU A 1 96 ? -10.242 -10.303 -0.249 1.00 98.00 96 GLU A O 1
ATOM 719 N N . GLN A 1 97 ? -8.903 -9.928 -2.010 1.00 98.50 97 GLN A N 1
ATOM 720 C CA . GLN A 1 97 ? -8.181 -11.192 -1.918 1.00 98.50 97 GLN A CA 1
ATOM 721 C C . GLN A 1 97 ? -6.837 -10.989 -1.220 1.00 98.50 97 GLN A C 1
ATOM 723 O O . GLN A 1 97 ? -6.202 -9.956 -1.394 1.00 98.50 97 GLN A O 1
ATOM 728 N N . VAL A 1 98 ? -6.369 -11.971 -0.459 1.00 98.69 98 VAL A N 1
ATOM 729 C CA . VAL A 1 98 ? -5.058 -11.956 0.210 1.00 98.69 98 VAL A CA 1
ATOM 730 C C . VAL A 1 98 ? -4.424 -13.338 0.131 1.00 98.69 98 VAL A C 1
ATOM 732 O O . VAL A 1 98 ? -5.102 -14.324 -0.160 1.00 98.69 98 VAL A O 1
ATOM 735 N N . HIS A 1 99 ? -3.126 -13.423 0.399 1.00 98.44 99 HIS A N 1
ATOM 736 C CA . HIS A 1 99 ? -2.455 -14.705 0.548 1.00 98.44 99 HIS A CA 1
ATOM 737 C C . HIS A 1 99 ? -3.011 -15.449 1.768 1.00 98.44 99 HIS A C 1
ATOM 739 O O . HIS A 1 99 ? -3.201 -14.847 2.826 1.00 98.44 99 HIS A O 1
ATOM 745 N N . THR A 1 100 ? -3.231 -16.759 1.642 1.00 97.31 100 THR A N 1
ATOM 746 C CA . THR A 1 100 ? -3.820 -17.591 2.710 1.00 97.31 100 THR A CA 1
ATOM 747 C C . THR A 1 100 ? -3.041 -17.466 4.023 1.00 97.31 100 THR A C 1
ATOM 749 O O . THR A 1 100 ? -3.630 -17.179 5.061 1.00 97.31 100 THR A O 1
ATOM 752 N N . GLU A 1 101 ? -1.711 -17.575 3.962 1.00 96.75 101 GLU A N 1
ATOM 753 C CA . GLU A 1 101 ? -0.827 -17.405 5.130 1.00 96.75 101 GLU A CA 1
ATOM 754 C C . GLU A 1 101 ? -0.908 -16.009 5.772 1.00 96.75 101 GLU A C 1
ATOM 756 O O . GLU A 1 101 ? -0.834 -15.878 6.991 1.00 96.75 101 GLU A O 1
ATOM 761 N N . ALA A 1 102 ? -1.114 -14.956 4.974 1.00 97.69 102 ALA A N 1
ATOM 762 C CA . ALA A 1 102 ? -1.200 -13.593 5.491 1.00 97.69 102 ALA A CA 1
ATOM 763 C C . ALA A 1 102 ? -2.557 -13.308 6.159 1.00 97.69 102 ALA A C 1
ATOM 765 O O . ALA A 1 102 ? -2.646 -12.438 7.025 1.00 97.69 102 ALA A O 1
ATOM 766 N N . ALA A 1 103 ? -3.622 -14.033 5.792 1.00 97.56 103 ALA A N 1
ATOM 767 C CA . ALA A 1 103 ? -4.991 -13.738 6.214 1.00 97.56 103 ALA A CA 1
ATOM 768 C C . ALA A 1 103 ? -5.157 -13.695 7.742 1.00 97.56 103 ALA A C 1
ATOM 770 O O . ALA A 1 103 ? -5.798 -12.781 8.266 1.00 97.56 103 ALA A O 1
ATOM 771 N N . SER A 1 104 ? -4.550 -14.643 8.465 1.00 94.69 104 SER A N 1
ATOM 772 C CA . SER A 1 104 ? -4.613 -14.661 9.932 1.00 94.69 104 SER A CA 1
ATOM 773 C C . SER A 1 104 ? -3.890 -13.460 10.541 1.00 94.69 104 SER A C 1
ATOM 775 O O . SER A 1 104 ? -4.418 -12.833 11.456 1.00 94.69 104 SER A O 1
ATOM 777 N N . ALA A 1 105 ? -2.710 -13.110 10.020 1.00 96.19 105 ALA A N 1
ATOM 778 C CA . ALA A 1 105 ? -1.922 -11.989 10.523 1.00 96.19 105 ALA A CA 1
ATOM 779 C C . ALA A 1 105 ? -2.642 -10.646 10.296 1.00 96.19 105 ALA A C 1
ATOM 781 O O . ALA A 1 105 ? -2.698 -9.815 11.203 1.00 96.19 105 ALA A O 1
ATOM 782 N N . ILE A 1 106 ? -3.274 -10.465 9.128 1.00 98.31 106 ILE A N 1
ATOM 783 C CA . ILE A 1 106 ? -4.125 -9.298 8.828 1.00 98.31 106 ILE A CA 1
ATOM 784 C C . ILE A 1 106 ? -5.310 -9.240 9.804 1.00 98.31 106 ILE A C 1
ATOM 786 O O . ILE A 1 106 ? -5.614 -8.179 10.353 1.00 98.31 106 ILE A O 1
ATOM 790 N N . GLY A 1 107 ? -5.942 -10.388 10.072 1.00 97.31 107 GLY A N 1
ATOM 791 C CA . GLY A 1 107 ? -7.025 -10.511 11.047 1.00 97.31 107 GLY A CA 1
ATOM 792 C C . GLY A 1 107 ? -6.612 -10.085 12.454 1.00 97.31 107 GLY A C 1
ATOM 793 O O . GLY A 1 107 ? -7.335 -9.324 13.098 1.00 97.31 107 GLY A O 1
ATOM 794 N N . SER A 1 108 ? -5.437 -10.517 12.918 1.00 95.69 108 SER A N 1
ATOM 795 C CA . SER A 1 108 ? -4.885 -10.113 14.215 1.00 95.69 108 SER A CA 1
ATOM 796 C C . SER A 1 108 ? -4.560 -8.617 14.268 1.00 95.69 108 SER A C 1
ATOM 798 O O . SER A 1 108 ? -4.903 -7.963 15.254 1.00 95.69 108 SER A O 1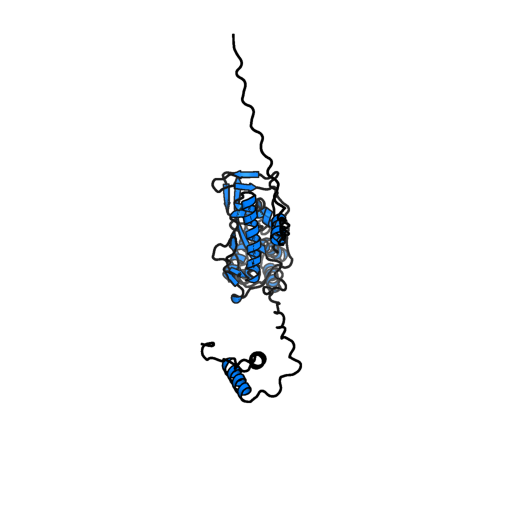
ATOM 800 N N . LEU A 1 109 ? -3.958 -8.066 13.207 1.00 97.38 109 LEU A N 1
ATOM 801 C CA . LEU A 1 109 ? -3.645 -6.639 13.086 1.00 97.38 109 LEU A CA 1
ATOM 802 C C . LEU A 1 109 ? -4.914 -5.779 13.205 1.00 97.38 109 LEU A C 1
ATOM 804 O O . LEU A 1 109 ? -4.997 -4.923 14.087 1.00 97.38 109 LEU A O 1
ATOM 808 N N . LEU A 1 110 ? -5.922 -6.021 12.355 1.00 98.31 110 LEU A N 1
ATOM 809 C CA . LEU A 1 110 ? -7.154 -5.223 12.369 1.00 98.31 110 LEU A CA 1
ATOM 810 C C . LEU A 1 110 ? -8.021 -5.503 13.599 1.00 98.31 110 LEU A C 1
ATOM 812 O O . LEU A 1 110 ? -8.627 -4.578 14.134 1.00 98.31 110 LEU A O 1
ATOM 816 N N . GLY A 1 111 ? -8.033 -6.733 14.114 1.00 97.12 111 GLY A N 1
ATOM 817 C CA . GLY A 1 111 ? -8.717 -7.054 15.368 1.00 97.12 111 GLY A CA 1
ATOM 818 C C . GLY A 1 111 ? -8.145 -6.278 16.559 1.00 97.12 111 GLY A C 1
ATOM 819 O O . GLY A 1 111 ? -8.901 -5.767 17.391 1.00 97.12 111 GLY A O 1
ATOM 820 N N . ALA A 1 112 ? -6.820 -6.122 16.620 1.00 96.56 112 ALA A N 1
ATOM 821 C CA . ALA A 1 112 ? -6.163 -5.319 17.646 1.00 96.56 112 ALA A CA 1
ATOM 822 C C . ALA A 1 112 ? -6.439 -3.817 17.473 1.00 96.56 112 ALA A C 1
ATOM 824 O O . ALA A 1 112 ? -6.731 -3.145 18.464 1.00 96.56 112 ALA A O 1
ATOM 825 N N . MET A 1 113 ? -6.439 -3.305 16.234 1.00 97.94 113 MET A N 1
ATOM 826 C CA . MET A 1 113 ? -6.865 -1.928 15.947 1.00 97.94 113 MET A CA 1
ATOM 827 C C . MET A 1 113 ? -8.296 -1.676 16.419 1.00 97.94 113 MET A C 1
ATOM 829 O O . MET A 1 113 ? -8.546 -0.706 17.128 1.00 97.94 113 MET A O 1
ATOM 833 N N . HIS A 1 114 ? -9.234 -2.560 16.079 1.00 98.31 114 HIS A N 1
ATOM 834 C CA . HIS A 1 114 ? -10.642 -2.424 16.458 1.00 98.31 114 HIS A CA 1
ATOM 835 C C . HIS A 1 114 ? -10.821 -2.492 17.973 1.00 98.31 114 HIS A C 1
ATOM 837 O O . HIS A 1 114 ? -11.536 -1.669 18.540 1.00 98.31 114 HIS A O 1
ATOM 843 N N . THR A 1 115 ? -10.132 -3.421 18.640 1.00 96.69 115 THR A N 1
ATOM 844 C CA . THR A 1 115 ? -10.134 -3.536 20.108 1.00 96.69 115 THR A CA 1
ATOM 845 C C . THR A 1 115 ? -9.654 -2.244 20.763 1.00 96.69 115 THR A C 1
ATOM 847 O O . THR A 1 115 ? -10.284 -1.743 21.696 1.00 96.69 115 THR A O 1
ATOM 850 N N . GLU A 1 116 ? -8.566 -1.671 20.251 1.00 97.75 116 GLU A N 1
ATOM 851 C CA . GLU A 1 116 ? -8.047 -0.401 20.743 1.00 97.75 116 GLU A CA 1
ATOM 852 C C . GLU A 1 116 ? -9.010 0.757 20.462 1.00 97.75 116 GLU A C 1
ATOM 854 O O . GLU A 1 116 ? -9.277 1.563 21.352 1.00 97.75 116 GLU A O 1
ATOM 859 N N . GLY A 1 117 ? -9.601 0.800 19.266 1.00 98.25 117 GLY A N 1
ATOM 860 C CA . GLY A 1 117 ? -10.612 1.785 18.892 1.00 98.25 117 GLY A CA 1
ATOM 861 C C . GLY A 1 117 ? -11.835 1.751 19.802 1.00 98.25 117 GLY A C 1
ATOM 862 O O . GLY A 1 117 ? -12.339 2.802 20.183 1.00 98.25 117 GLY A O 1
ATOM 863 N N . GLN A 1 118 ? -12.285 0.567 20.224 1.00 98.06 118 GLN A N 1
ATOM 864 C CA . GLN A 1 118 ? -13.345 0.444 21.229 1.00 98.06 118 GLN A CA 1
ATOM 865 C C . GLN A 1 118 ? -12.890 0.936 22.608 1.00 98.06 118 GLN A C 1
ATOM 867 O O . GLN A 1 118 ? -13.652 1.607 23.298 1.00 98.06 118 GLN A O 1
ATOM 872 N N . ARG A 1 119 ? -11.645 0.646 23.010 1.00 97.38 119 ARG A N 1
ATOM 873 C CA . ARG A 1 119 ? -11.105 1.047 24.319 1.00 97.38 119 ARG A CA 1
ATOM 874 C C . ARG A 1 119 ? -11.007 2.564 24.476 1.00 97.38 119 ARG A C 1
ATOM 876 O O . ARG A 1 119 ? -11.316 3.072 25.552 1.00 97.38 119 ARG A O 1
ATOM 883 N N . ILE A 1 120 ? -10.529 3.265 23.447 1.00 97.56 120 ILE A N 1
ATOM 884 C CA . ILE A 1 120 ? -10.370 4.727 23.483 1.00 97.56 120 ILE A CA 1
ATOM 885 C C . ILE A 1 120 ? -11.544 5.479 22.861 1.00 97.56 120 ILE A C 1
ATOM 887 O O . ILE A 1 120 ? -11.517 6.701 22.859 1.00 97.56 120 ILE A O 1
ATOM 891 N N . ASP A 1 121 ? -12.556 4.772 22.356 1.00 98.31 121 ASP A N 1
ATOM 892 C CA . ASP A 1 121 ? -13.692 5.350 21.638 1.00 98.31 121 ASP A CA 1
ATOM 893 C C . ASP A 1 121 ? -13.258 6.196 20.418 1.00 98.31 121 ASP A C 1
ATOM 895 O O . ASP A 1 121 ? -13.607 7.365 20.297 1.00 98.31 121 ASP A O 1
ATOM 899 N N . ASP A 1 122 ? -12.461 5.609 19.516 1.00 98.75 122 ASP A N 1
ATOM 900 C CA . ASP A 1 122 ? -11.973 6.262 18.291 1.00 98.75 122 ASP A CA 1
ATOM 901 C C . ASP A 1 122 ? -12.478 5.581 17.010 1.00 98.75 122 ASP A C 1
ATOM 903 O O . ASP A 1 122 ? -12.232 4.398 16.768 1.00 98.75 122 ASP A O 1
ATOM 907 N N . GLU A 1 123 ? -13.138 6.354 16.152 1.00 98.69 123 GLU A N 1
ATOM 908 C CA . GLU A 1 123 ? -13.751 5.866 14.915 1.00 98.69 123 GLU A CA 1
ATOM 909 C C . GLU A 1 123 ? -12.752 5.547 13.797 1.00 98.69 123 GLU A C 1
ATOM 911 O O . GLU A 1 123 ? -13.026 4.668 12.982 1.00 98.69 123 GLU A O 1
ATOM 916 N N . SER A 1 124 ? -11.573 6.181 13.767 1.00 98.50 124 SER A N 1
ATOM 917 C CA . SER A 1 124 ? -10.538 5.827 12.782 1.00 98.50 124 SER A CA 1
ATOM 918 C C . SER A 1 124 ? -10.048 4.396 12.987 1.00 98.50 124 SER A C 1
ATOM 920 O O . SER A 1 124 ? -9.857 3.655 12.027 1.00 98.50 124 SER A O 1
ATOM 922 N N . LEU A 1 125 ? -9.899 3.980 14.246 1.00 98.62 125 LEU A N 1
ATOM 923 C CA . LEU A 1 125 ? -9.502 2.622 14.598 1.00 98.62 125 LEU A CA 1
ATOM 924 C C . LEU A 1 125 ? -10.642 1.621 14.418 1.00 98.62 125 LEU A C 1
ATOM 926 O O . LEU A 1 125 ? -10.422 0.573 13.821 1.00 98.62 125 LEU A O 1
ATOM 930 N N . LYS A 1 126 ? -11.857 1.931 14.891 1.00 98.62 126 LYS A N 1
ATOM 931 C CA . LYS A 1 126 ? -13.016 1.020 14.787 1.00 98.62 126 LYS A CA 1
ATOM 932 C C . LYS A 1 126 ? -13.416 0.713 13.345 1.00 98.62 126 LYS A C 1
ATOM 934 O O . LYS A 1 126 ? -13.915 -0.374 13.075 1.00 98.62 126 LYS A O 1
ATOM 939 N N . GLN A 1 127 ? -13.240 1.678 12.444 1.00 98.12 127 GLN A N 1
ATOM 940 C CA . GLN A 1 127 ? -13.685 1.582 11.052 1.00 98.12 127 GLN A CA 1
ATOM 941 C C . GLN A 1 127 ? -12.544 1.253 10.081 1.00 98.12 127 GLN A C 1
ATOM 943 O O . GLN A 1 127 ? -12.749 1.293 8.869 1.00 98.12 127 GLN A O 1
ATOM 948 N N . ALA A 1 128 ? -11.351 0.923 10.587 1.00 98.25 128 ALA A N 1
ATOM 949 C CA . ALA A 1 128 ? -10.242 0.499 9.745 1.00 98.25 128 ALA A CA 1
ATOM 950 C C . ALA A 1 128 ? -10.615 -0.764 8.950 1.00 98.25 128 ALA A C 1
ATOM 952 O O . ALA A 1 128 ? -11.080 -1.754 9.526 1.00 98.25 128 ALA A O 1
ATOM 953 N N . VAL A 1 129 ? -10.407 -0.726 7.634 1.00 98.19 129 VAL A N 1
ATOM 954 C CA . VAL A 1 129 ? -10.818 -1.775 6.693 1.00 98.19 129 VAL A CA 1
ATOM 955 C C . VAL A 1 129 ? -9.714 -2.049 5.677 1.00 98.19 129 VAL A C 1
ATOM 957 O O . VAL A 1 129 ? -9.026 -1.133 5.232 1.00 98.19 129 VAL A O 1
ATOM 960 N N . VAL A 1 130 ? -9.555 -3.306 5.270 1.00 98.38 130 VAL A N 1
ATOM 961 C CA . VAL A 1 130 ? -8.743 -3.676 4.107 1.00 98.38 130 VAL A CA 1
ATOM 962 C C . VAL A 1 130 ? -9.459 -3.168 2.857 1.00 98.38 130 VAL A C 1
ATOM 964 O O . VAL A 1 130 ? -10.515 -3.678 2.486 1.00 98.38 130 VAL A O 1
ATOM 967 N N . ALA A 1 131 ? -8.899 -2.134 2.235 1.00 97.44 131 ALA A N 1
ATOM 968 C CA . ALA A 1 131 ? -9.480 -1.464 1.074 1.00 97.44 131 ALA A CA 1
ATOM 969 C C . ALA A 1 131 ? -8.847 -1.892 -0.254 1.00 97.44 131 ALA A C 1
ATOM 971 O O . ALA A 1 131 ? -9.435 -1.668 -1.308 1.00 97.44 131 ALA A O 1
ATOM 972 N N . SER A 1 132 ? -7.643 -2.463 -0.213 1.00 97.62 132 SER A N 1
ATOM 973 C CA . SER A 1 132 ? -6.972 -3.027 -1.385 1.00 97.62 132 SER A CA 1
ATOM 974 C C . SER A 1 132 ? -6.029 -4.145 -0.940 1.00 97.62 132 SER A C 1
ATOM 976 O O . SER A 1 132 ? -5.115 -3.919 -0.146 1.00 97.62 132 SER A O 1
ATOM 978 N N . GLY A 1 133 ? -6.286 -5.364 -1.413 1.00 97.75 133 GLY A N 1
ATOM 979 C CA . GLY A 1 133 ? -5.469 -6.554 -1.171 1.00 97.75 133 GLY A CA 1
ATOM 980 C C . GLY A 1 133 ? -4.647 -6.930 -2.403 1.00 97.75 133 GLY A C 1
ATOM 981 O O . GLY A 1 133 ? -3.898 -6.121 -2.947 1.00 97.75 133 GLY A O 1
ATOM 982 N N . TYR A 1 134 ? -4.780 -8.166 -2.867 1.00 98.06 134 TYR A N 1
ATOM 983 C CA . TYR A 1 134 ? -4.090 -8.681 -4.040 1.00 98.06 134 TYR A CA 1
ATOM 984 C C . TYR A 1 134 ? -4.422 -7.879 -5.302 1.00 98.06 134 TYR A C 1
ATOM 986 O O . TYR A 1 134 ? -5.584 -7.649 -5.636 1.00 98.06 134 TYR A O 1
ATOM 994 N N . ARG A 1 135 ? -3.379 -7.510 -6.054 1.00 95.81 135 ARG A N 1
ATOM 995 C CA . ARG A 1 135 ? -3.508 -6.846 -7.357 1.00 95.81 135 ARG A CA 1
ATOM 996 C C . ARG A 1 135 ? -2.724 -7.614 -8.421 1.00 95.81 135 ARG A C 1
ATOM 998 O O . ARG A 1 135 ? -1.496 -7.665 -8.329 1.00 95.81 135 ARG A O 1
ATOM 1005 N N . PRO A 1 136 ? -3.376 -8.174 -9.456 1.00 94.38 136 PRO A N 1
ATOM 1006 C CA . PRO A 1 136 ? -2.671 -8.899 -10.508 1.00 94.38 136 PRO A CA 1
ATOM 1007 C C . PRO A 1 136 ? -1.800 -7.967 -11.369 1.00 94.38 136 PRO A C 1
ATOM 1009 O O . PRO A 1 136 ? -2.143 -6.808 -11.614 1.00 94.38 136 PRO A O 1
ATOM 1012 N N . SER A 1 137 ? -0.688 -8.493 -11.898 1.00 94.81 137 SER A N 1
ATOM 1013 C CA . SER A 1 137 ? 0.242 -7.780 -12.800 1.00 94.81 137 SER A CA 1
ATOM 1014 C C . SER A 1 137 ? -0.350 -7.585 -14.210 1.00 94.81 137 SER A C 1
ATOM 1016 O O . SER A 1 137 ? 0.069 -8.197 -15.195 1.00 94.81 137 SER A O 1
ATOM 1018 N N . THR A 1 138 ? -1.360 -6.725 -14.335 1.00 95.62 138 THR A N 1
ATOM 1019 C CA . THR A 1 138 ? -2.064 -6.479 -15.605 1.00 95.62 138 THR A CA 1
ATOM 1020 C C . THR A 1 138 ? -1.452 -5.336 -16.416 1.00 95.62 138 THR A C 1
ATOM 1022 O O . THR A 1 138 ? -0.749 -4.470 -15.899 1.00 95.62 138 THR A O 1
ATOM 1025 N N . VAL A 1 139 ? -1.787 -5.263 -17.707 1.00 96.94 139 VAL A N 1
ATOM 1026 C CA . VAL A 1 139 ? -1.460 -4.101 -18.557 1.00 96.94 139 VAL A CA 1
ATOM 1027 C C . VAL A 1 139 ? -2.040 -2.798 -17.984 1.00 96.94 139 VAL A C 1
ATOM 1029 O O . VAL A 1 139 ? -1.437 -1.738 -18.147 1.00 96.94 139 VAL A O 1
ATOM 1032 N N . ALA A 1 140 ? -3.182 -2.855 -17.288 1.00 96.88 140 ALA A N 1
ATOM 1033 C CA . ALA A 1 140 ? -3.766 -1.688 -16.632 1.00 96.88 140 ALA A CA 1
ATOM 1034 C C . ALA A 1 140 ? -2.841 -1.129 -15.534 1.00 96.88 140 ALA A C 1
ATOM 1036 O O . ALA A 1 140 ? -2.650 0.084 -15.475 1.00 96.88 140 ALA A O 1
ATOM 1037 N N . GLU A 1 141 ? -2.175 -1.991 -14.756 1.00 95.25 141 GLU A N 1
ATOM 1038 C CA . GLU A 1 141 ? -1.159 -1.567 -13.779 1.00 95.25 141 GLU A CA 1
ATOM 1039 C C . GLU A 1 141 ? 0.023 -0.852 -14.450 1.00 95.25 141 GLU A C 1
ATOM 1041 O O . GLU A 1 141 ? 0.472 0.191 -13.970 1.00 95.25 141 GLU A O 1
ATOM 1046 N N . GLY A 1 142 ? 0.469 -1.341 -15.612 1.00 97.25 142 GLY A N 1
ATOM 1047 C CA . GLY A 1 142 ? 1.492 -0.668 -16.422 1.00 97.25 142 GLY A CA 1
ATOM 1048 C C . GLY A 1 142 ? 1.051 0.717 -16.911 1.00 97.25 142 GLY A C 1
ATOM 1049 O O . GLY A 1 142 ? 1.813 1.682 -16.849 1.00 97.25 142 GLY A O 1
ATOM 1050 N N . ARG A 1 143 ? -0.214 0.867 -17.326 1.00 98.25 143 ARG A N 1
ATOM 1051 C CA . ARG A 1 143 ? -0.783 2.178 -17.696 1.00 98.25 143 ARG A CA 1
ATOM 1052 C C . ARG A 1 143 ? -0.853 3.131 -16.502 1.00 98.25 143 ARG A C 1
ATOM 1054 O O . ARG A 1 143 ? -0.568 4.317 -16.661 1.00 98.25 143 ARG A O 1
ATOM 1061 N N . LEU A 1 144 ? -1.193 2.632 -15.312 1.00 96.56 144 LEU A N 1
ATOM 1062 C CA . LEU A 1 144 ? -1.168 3.429 -14.084 1.00 96.56 144 LEU A CA 1
ATOM 1063 C C . LEU A 1 144 ? 0.255 3.891 -13.740 1.00 96.56 144 LEU A C 1
ATOM 1065 O O . LEU A 1 144 ? 0.427 5.041 -13.339 1.00 96.56 144 LEU A O 1
ATOM 1069 N N . TYR A 1 145 ? 1.272 3.049 -13.952 1.00 97.81 145 TYR A N 1
ATOM 1070 C CA . TYR A 1 145 ? 2.674 3.441 -13.783 1.00 97.81 145 TYR A CA 1
ATOM 1071 C C . TYR A 1 145 ? 3.100 4.533 -14.776 1.00 97.81 145 TYR A C 1
ATOM 1073 O O . TYR A 1 145 ? 3.631 5.561 -14.357 1.00 97.81 145 TYR A O 1
ATOM 1081 N N . LEU A 1 146 ? 2.776 4.398 -16.068 1.00 98.56 146 LEU A N 1
ATOM 1082 C CA . LEU A 1 146 ? 3.017 5.456 -17.062 1.00 98.56 146 LEU A CA 1
ATOM 1083 C C . LEU A 1 146 ? 2.323 6.778 -16.684 1.00 98.56 146 LEU A C 1
ATOM 1085 O O . LEU A 1 146 ? 2.914 7.857 -16.782 1.00 98.56 146 LEU A O 1
ATOM 1089 N N . ASN A 1 147 ? 1.075 6.712 -16.218 1.00 98.00 147 ASN A N 1
ATOM 1090 C CA . ASN A 1 147 ? 0.346 7.895 -15.763 1.00 98.00 147 ASN A CA 1
ATOM 1091 C C . ASN A 1 147 ? 1.006 8.540 -14.537 1.00 98.00 147 ASN A C 1
ATOM 1093 O O . ASN A 1 147 ? 1.061 9.769 -14.462 1.00 98.00 147 ASN A O 1
ATOM 1097 N N . ALA A 1 148 ? 1.539 7.735 -13.615 1.00 97.12 148 ALA A N 1
ATOM 1098 C CA . ALA A 1 148 ? 2.300 8.213 -12.468 1.00 97.12 148 ALA A CA 1
ATOM 1099 C C . ALA A 1 148 ? 3.602 8.905 -12.900 1.00 97.12 148 ALA A C 1
ATOM 1101 O O . ALA A 1 148 ? 3.846 10.024 -12.462 1.00 97.12 148 ALA A O 1
ATOM 1102 N N . LEU A 1 149 ? 4.370 8.325 -13.831 1.00 98.31 149 LEU A N 1
ATOM 1103 C CA . LEU A 1 149 ? 5.575 8.948 -14.399 1.00 98.31 149 LEU A CA 1
ATOM 1104 C C . LEU A 1 149 ? 5.256 10.313 -15.032 1.00 98.31 149 LEU A C 1
ATOM 1106 O O . LEU A 1 149 ? 5.881 11.325 -14.712 1.00 98.31 149 LEU A O 1
ATOM 1110 N N . ARG A 1 150 ? 4.221 10.380 -15.877 1.00 98.44 150 ARG A N 1
ATOM 1111 C CA . ARG A 1 150 ? 3.763 11.640 -16.490 1.00 98.44 150 ARG A CA 1
ATOM 1112 C C . ARG A 1 150 ? 3.305 12.661 -15.449 1.00 98.44 150 ARG A C 1
ATOM 1114 O O . ARG A 1 150 ? 3.573 13.851 -15.600 1.00 98.44 150 ARG A O 1
ATOM 1121 N N . LYS A 1 151 ? 2.597 12.214 -14.409 1.00 96.44 151 LYS A N 1
ATOM 1122 C CA . LYS A 1 151 ? 2.164 13.067 -13.298 1.00 96.44 151 LYS A CA 1
ATOM 1123 C C . LYS A 1 151 ? 3.371 13.632 -12.547 1.00 96.44 151 LYS A C 1
ATOM 1125 O O . LYS A 1 151 ? 3.411 14.840 -12.346 1.00 96.44 151 LYS A O 1
ATOM 1130 N N . THR A 1 152 ? 4.372 12.808 -12.238 1.00 96.81 152 THR A N 1
ATOM 1131 C CA . THR A 1 152 ? 5.621 13.238 -11.595 1.00 96.81 152 THR A CA 1
ATOM 1132 C C . THR A 1 152 ? 6.323 14.333 -12.392 1.00 96.81 152 THR A C 1
ATOM 1134 O O . THR A 1 152 ? 6.718 15.336 -11.804 1.00 96.81 152 THR A O 1
ATOM 1137 N N . ILE A 1 153 ? 6.431 14.185 -13.717 1.00 98.00 153 ILE A N 1
ATOM 1138 C CA . ILE A 1 153 ? 7.018 15.214 -14.592 1.00 98.00 153 ILE A CA 1
ATOM 1139 C C . ILE A 1 153 ? 6.257 16.539 -14.451 1.00 98.00 153 ILE A C 1
ATOM 1141 O O . ILE A 1 153 ? 6.861 17.566 -14.153 1.00 98.00 153 ILE A O 1
ATOM 1145 N N . ARG A 1 154 ? 4.923 16.513 -14.597 1.00 97.31 154 ARG A N 1
ATOM 1146 C CA . ARG A 1 154 ? 4.088 17.727 -14.517 1.00 97.31 154 ARG A CA 1
ATOM 1147 C C . ARG A 1 154 ? 4.136 18.412 -13.152 1.00 97.31 154 ARG A C 1
ATOM 1149 O O . ARG A 1 154 ? 4.089 19.633 -13.089 1.00 97.31 154 ARG A O 1
ATOM 1156 N N . GLU A 1 155 ? 4.179 17.640 -12.070 1.00 95.56 155 GLU A N 1
ATOM 1157 C CA . GLU A 1 155 ? 4.153 18.166 -10.699 1.00 95.56 155 GLU A CA 1
ATOM 1158 C C . GLU A 1 155 ? 5.519 18.678 -10.220 1.00 95.56 155 GLU A C 1
ATOM 1160 O O . GLU A 1 155 ? 5.591 19.323 -9.179 1.00 95.56 155 GLU A O 1
ATOM 1165 N N . ASN A 1 156 ? 6.598 18.431 -10.972 1.00 97.06 156 ASN A N 1
ATOM 1166 C CA . ASN A 1 156 ? 7.956 18.840 -10.610 1.00 97.06 156 ASN A CA 1
ATOM 1167 C C . ASN A 1 156 ? 8.622 19.662 -11.734 1.00 97.06 156 ASN A C 1
ATOM 1169 O O . ASN A 1 156 ? 9.677 19.266 -12.238 1.00 97.06 156 ASN A O 1
ATOM 1173 N N . PRO A 1 157 ? 8.059 20.822 -12.126 1.00 97.44 157 PRO A N 1
ATOM 1174 C CA . PRO A 1 157 ? 8.548 21.606 -13.265 1.00 97.44 157 PRO A CA 1
ATOM 1175 C C . PRO A 1 157 ? 9.963 22.167 -13.064 1.00 97.44 157 PRO A C 1
ATOM 1177 O O . PRO A 1 157 ? 10.664 22.405 -14.040 1.00 97.44 157 PRO A O 1
ATOM 1180 N N . THR A 1 158 ? 10.417 22.341 -11.819 1.00 97.75 158 THR A N 1
ATOM 1181 C CA . THR A 1 158 ? 11.802 22.745 -11.516 1.00 97.75 158 THR A CA 1
ATOM 1182 C C . THR A 1 158 ? 12.810 21.632 -11.821 1.00 97.75 158 THR A C 1
ATOM 1184 O O . THR A 1 158 ? 13.959 21.919 -12.138 1.00 97.75 158 THR A O 1
ATOM 1187 N N . ILE A 1 159 ? 12.391 20.365 -11.726 1.00 97.50 159 ILE A N 1
ATOM 1188 C CA . ILE A 1 159 ? 13.236 19.194 -12.010 1.00 97.50 159 ILE A CA 1
ATOM 1189 C C . ILE A 1 159 ? 13.130 18.805 -13.490 1.00 97.50 159 ILE A C 1
ATOM 1191 O O . ILE A 1 159 ? 14.134 18.449 -14.101 1.00 97.50 159 ILE A O 1
ATOM 1195 N N . PHE A 1 160 ? 11.929 18.899 -14.071 1.00 97.56 160 PHE A N 1
ATOM 1196 C CA . PHE A 1 160 ? 11.630 18.491 -15.447 1.00 97.56 160 PHE A CA 1
ATOM 1197 C C . PHE A 1 160 ? 11.079 19.662 -16.291 1.00 97.56 160 PHE A C 1
ATOM 1199 O O . PHE A 1 160 ? 9.931 19.611 -16.747 1.00 97.56 160 PHE A O 1
ATOM 1206 N N . PRO A 1 161 ? 11.851 20.745 -16.497 1.00 96.06 161 PRO A N 1
ATOM 1207 C CA . PRO A 1 161 ? 11.351 21.969 -17.121 1.00 96.06 161 PRO A CA 1
ATOM 1208 C C . PRO A 1 161 ? 10.920 21.733 -18.573 1.00 96.06 161 PRO A C 1
ATOM 1210 O O . PRO A 1 161 ? 11.732 21.390 -19.427 1.00 96.06 161 PRO A O 1
ATOM 1213 N N . GLY A 1 162 ? 9.623 21.913 -18.851 1.00 94.19 162 GLY A N 1
ATOM 1214 C CA . GLY A 1 162 ? 9.044 21.751 -20.192 1.00 94.19 162 GLY A CA 1
ATOM 1215 C C . GLY A 1 162 ? 9.101 20.324 -20.753 1.00 94.19 162 GLY A C 1
ATOM 1216 O O . GLY A 1 162 ? 8.799 20.119 -21.927 1.00 94.19 162 GLY A O 1
ATOM 1217 N N . MET A 1 163 ? 9.487 19.336 -19.942 1.00 97.19 163 MET A N 1
ATOM 1218 C CA . MET A 1 163 ? 9.653 17.961 -20.402 1.00 97.19 163 MET A CA 1
ATOM 1219 C C . MET A 1 163 ? 8.311 17.236 -20.500 1.00 97.19 163 MET A C 1
ATOM 1221 O O . MET A 1 163 ? 7.358 17.507 -19.768 1.00 97.19 163 MET A O 1
ATOM 1225 N N . THR A 1 164 ? 8.264 16.240 -21.377 1.00 97.44 164 THR A N 1
ATOM 1226 C CA . THR A 1 164 ? 7.182 15.256 -21.449 1.00 97.44 164 THR A CA 1
ATOM 1227 C C . THR A 1 164 ? 7.779 13.854 -21.459 1.00 97.44 164 THR A C 1
ATOM 1229 O O . THR A 1 164 ? 8.961 13.670 -21.758 1.00 97.44 164 THR A O 1
ATOM 1232 N N . PHE A 1 165 ? 6.978 12.858 -21.080 1.00 98.38 165 PHE A N 1
ATOM 1233 C CA . PHE A 1 165 ? 7.420 11.469 -21.156 1.00 98.38 165 PHE A CA 1
ATOM 1234 C C . PHE A 1 165 ? 7.573 11.057 -22.636 1.00 98.38 165 PHE A C 1
ATOM 1236 O O . PHE A 1 165 ? 6.622 11.283 -23.388 1.00 98.38 165 PHE A O 1
ATOM 1243 N N . PRO A 1 166 ? 8.706 10.468 -23.068 1.00 98.38 166 PRO A N 1
ATOM 1244 C CA . PRO A 1 166 ? 8.930 10.124 -24.473 1.00 98.38 166 PRO A CA 1
ATOM 1245 C C . PRO A 1 166 ? 7.921 9.100 -24.994 1.00 98.38 166 PRO A C 1
ATOM 1247 O O . PRO A 1 166 ? 7.752 8.034 -24.401 1.00 98.38 166 PRO A O 1
ATOM 1250 N N . ALA A 1 167 ? 7.291 9.397 -26.134 1.00 98.25 167 ALA A N 1
ATOM 1251 C CA . ALA A 1 167 ? 6.305 8.513 -26.761 1.00 98.25 167 ALA A CA 1
ATOM 1252 C C . ALA A 1 167 ? 6.897 7.139 -27.138 1.00 98.25 167 ALA A C 1
ATOM 1254 O O . ALA A 1 167 ? 6.240 6.110 -26.985 1.00 98.25 167 ALA A O 1
ATOM 1255 N N . SER A 1 168 ? 8.167 7.123 -27.557 1.00 98.00 168 SER A N 1
ATOM 1256 C CA . SER A 1 168 ? 8.983 5.927 -27.830 1.00 98.00 168 SER A CA 1
ATOM 1257 C C . SER A 1 168 ? 9.073 4.968 -26.637 1.00 98.00 168 SER A C 1
ATOM 1259 O O . SER A 1 168 ? 9.190 3.759 -26.830 1.00 98.00 168 SER A O 1
ATOM 1261 N N . MET A 1 169 ? 8.971 5.484 -25.409 1.00 98.50 169 MET A N 1
ATOM 1262 C CA . MET A 1 169 ? 9.153 4.719 -24.174 1.00 98.50 169 MET A CA 1
ATOM 1263 C C . MET A 1 169 ? 7.842 4.261 -23.529 1.00 98.50 169 MET A C 1
ATOM 1265 O O . MET A 1 169 ? 7.871 3.536 -22.533 1.00 98.50 169 MET A O 1
ATOM 1269 N N . GLU A 1 170 ? 6.681 4.656 -24.057 1.00 98.62 170 GLU A N 1
ATOM 1270 C CA . GLU A 1 170 ? 5.385 4.362 -23.429 1.00 98.62 170 GLU A CA 1
ATOM 1271 C C . GLU A 1 170 ? 5.080 2.866 -23.374 1.00 98.62 170 GLU A C 1
ATOM 1273 O O . GLU A 1 170 ? 4.640 2.365 -22.339 1.00 98.62 170 GLU A O 1
ATOM 1278 N N . ALA A 1 171 ? 5.351 2.139 -24.462 1.00 98.50 171 ALA A N 1
ATOM 1279 C CA . ALA A 1 171 ? 5.141 0.695 -24.512 1.00 98.50 171 ALA A CA 1
ATOM 1280 C C . ALA A 1 171 ? 6.008 -0.030 -23.469 1.00 98.50 171 ALA A C 1
ATOM 1282 O O . ALA A 1 171 ? 5.516 -0.900 -22.749 1.00 98.50 171 ALA A O 1
ATOM 1283 N N . THR A 1 172 ? 7.268 0.387 -23.326 1.00 98.38 172 THR A N 1
ATOM 1284 C CA . THR A 1 172 ? 8.200 -0.157 -22.332 1.00 98.38 172 THR A CA 1
ATOM 1285 C C . THR A 1 172 ? 7.750 0.175 -20.910 1.00 98.38 172 THR A C 1
ATOM 1287 O O . THR A 1 172 ? 7.722 -0.715 -20.066 1.00 98.38 172 THR A O 1
ATOM 1290 N N . ALA A 1 173 ? 7.293 1.404 -20.647 1.00 97.94 173 ALA A N 1
ATOM 1291 C CA . ALA A 1 173 ? 6.758 1.805 -19.342 1.00 97.94 173 ALA A CA 1
ATOM 1292 C C . ALA A 1 173 ? 5.510 0.999 -18.923 1.00 97.94 173 ALA A C 1
ATOM 1294 O O . ALA A 1 173 ? 5.259 0.822 -17.733 1.00 97.94 173 ALA A O 1
ATOM 1295 N N . ILE A 1 174 ? 4.724 0.513 -19.892 1.00 98.56 174 ILE A N 1
ATOM 1296 C CA . ILE A 1 174 ? 3.532 -0.322 -19.663 1.00 98.56 174 ILE A CA 1
ATOM 1297 C C . ILE A 1 174 ? 3.882 -1.817 -19.517 1.00 98.56 174 ILE A C 1
ATOM 1299 O O . ILE A 1 174 ? 3.093 -2.599 -18.969 1.00 98.56 174 ILE A O 1
ATOM 1303 N N . SER A 1 175 ? 5.043 -2.237 -20.022 1.00 98.12 175 SER A N 1
ATOM 1304 C CA . SER A 1 175 ? 5.487 -3.627 -19.952 1.00 98.12 175 SER A CA 1
ATOM 1305 C C . SER A 1 175 ? 5.758 -4.081 -18.513 1.00 98.12 175 SER A C 1
ATOM 1307 O O . SER A 1 175 ? 5.729 -3.302 -17.561 1.00 98.12 175 SER A O 1
ATOM 1309 N N . GLU A 1 176 ? 5.965 -5.380 -18.344 1.00 96.81 176 GLU A N 1
ATOM 1310 C CA . GLU A 1 176 ? 6.346 -5.955 -17.061 1.00 96.81 176 GLU A CA 1
ATOM 1311 C C . GLU A 1 176 ? 7.822 -5.665 -16.776 1.00 96.81 176 GLU A C 1
ATOM 1313 O O . GLU A 1 176 ? 8.715 -6.315 -17.312 1.00 96.81 176 GLU A O 1
ATOM 1318 N N . LEU A 1 177 ? 8.064 -4.643 -15.955 1.00 96.75 177 LEU A N 1
ATOM 1319 C CA . LEU A 1 177 ? 9.406 -4.161 -15.633 1.00 96.75 177 LEU A CA 1
ATOM 1320 C C . LEU A 1 177 ? 9.981 -4.813 -14.371 1.00 96.75 177 LEU A C 1
ATOM 1322 O O . LEU A 1 177 ? 11.161 -4.636 -14.092 1.00 96.75 177 LEU A O 1
ATOM 1326 N N . GLY A 1 178 ? 9.172 -5.557 -13.612 1.00 94.81 178 GLY A N 1
ATOM 1327 C CA . GLY A 1 178 ? 9.595 -6.144 -12.344 1.00 94.81 178 GLY A CA 1
ATOM 1328 C C . GLY A 1 178 ? 9.722 -5.085 -11.251 1.00 94.81 178 GLY A C 1
ATOM 1329 O O . GLY A 1 178 ? 9.053 -4.056 -11.285 1.00 94.81 178 GLY A O 1
ATOM 1330 N N . THR A 1 179 ? 10.572 -5.330 -10.259 1.00 92.88 179 THR A N 1
ATOM 1331 C CA . THR A 1 179 ? 10.818 -4.404 -9.146 1.00 92.88 179 THR A CA 1
ATOM 1332 C C . THR A 1 179 ? 11.806 -3.302 -9.533 1.00 92.88 179 THR A C 1
ATOM 1334 O O . THR A 1 179 ? 12.647 -3.480 -10.415 1.00 92.88 179 THR A O 1
ATOM 1337 N N . VAL A 1 180 ? 11.730 -2.153 -8.854 1.00 91.81 180 VAL A N 1
ATOM 1338 C CA . VAL A 1 180 ? 12.755 -1.100 -8.977 1.00 91.81 180 VAL A CA 1
ATOM 1339 C C . VAL A 1 180 ? 14.115 -1.668 -8.564 1.00 91.81 180 VAL A C 1
ATOM 1341 O O . VAL A 1 180 ? 14.214 -2.255 -7.483 1.00 91.81 180 VAL A O 1
ATOM 1344 N N . GLY A 1 181 ? 15.132 -1.481 -9.411 1.00 91.06 181 GLY A N 1
ATOM 1345 C CA . GLY A 1 181 ? 16.475 -2.051 -9.240 1.00 91.06 181 GLY A CA 1
ATOM 1346 C C . GLY A 1 181 ? 16.645 -3.471 -9.795 1.00 91.06 181 GLY A C 1
ATOM 1347 O O . GLY A 1 181 ? 17.691 -4.085 -9.604 1.00 91.06 181 GLY A O 1
ATOM 1348 N N . SER A 1 182 ? 15.619 -4.035 -10.441 1.00 94.44 182 SER A N 1
ATOM 1349 C CA . SER A 1 182 ? 15.778 -5.264 -11.226 1.00 94.44 182 SER A CA 1
ATOM 1350 C C . SER A 1 182 ? 16.424 -4.963 -12.580 1.00 94.44 182 SER A C 1
ATOM 1352 O O . SER A 1 182 ? 16.275 -3.865 -13.109 1.00 94.44 182 SER A O 1
ATOM 1354 N N . ALA A 1 183 ? 17.079 -5.956 -13.191 1.00 97.31 183 ALA A N 1
ATOM 1355 C CA . ALA A 1 183 ? 17.778 -5.776 -14.468 1.00 97.31 183 ALA A CA 1
ATOM 1356 C C . ALA A 1 183 ? 16.874 -5.221 -15.588 1.00 97.31 183 ALA A C 1
ATOM 1358 O O . ALA A 1 183 ? 17.290 -4.346 -16.346 1.00 97.31 183 ALA A O 1
ATOM 1359 N N . THR A 1 184 ? 15.626 -5.695 -15.679 1.00 97.38 184 THR A N 1
ATOM 1360 C CA . THR A 1 184 ? 14.648 -5.203 -16.662 1.00 97.38 184 THR A CA 1
ATOM 1361 C C . THR A 1 184 ? 14.254 -3.753 -16.385 1.00 97.38 184 THR A C 1
ATOM 1363 O O . THR A 1 184 ? 14.172 -2.946 -17.313 1.00 97.38 184 THR A O 1
ATOM 1366 N N . HIS A 1 185 ? 14.031 -3.406 -15.114 1.00 97.50 185 HIS A N 1
ATOM 1367 C CA . HIS A 1 185 ? 13.701 -2.040 -14.718 1.00 97.50 185 HIS A CA 1
ATOM 1368 C C . HIS A 1 185 ? 14.870 -1.086 -14.980 1.00 97.50 185 HIS A C 1
ATOM 1370 O O . HIS A 1 185 ? 14.674 -0.051 -15.615 1.00 97.50 185 HIS A O 1
ATOM 1376 N N . ASP A 1 186 ? 16.089 -1.465 -14.601 1.00 98.12 186 ASP A N 1
ATOM 1377 C CA . ASP A 1 186 ? 17.295 -0.660 -14.811 1.00 98.12 186 ASP A CA 1
ATOM 1378 C C . ASP A 1 186 ? 17.577 -0.439 -16.304 1.00 98.12 186 ASP A C 1
ATOM 1380 O O . ASP A 1 186 ? 17.870 0.685 -16.715 1.00 98.12 186 ASP A O 1
ATOM 1384 N N . ALA A 1 187 ? 17.379 -1.459 -17.147 1.00 98.44 187 ALA A N 1
ATOM 1385 C CA . ALA A 1 187 ? 17.480 -1.315 -18.600 1.00 98.44 187 ALA A CA 1
ATOM 1386 C C . ALA A 1 187 ? 16.466 -0.299 -19.161 1.00 98.44 187 ALA A C 1
ATOM 1388 O O . ALA A 1 187 ? 16.799 0.475 -20.064 1.00 98.44 187 ALA A O 1
ATOM 1389 N N . PHE A 1 188 ? 15.246 -0.259 -18.613 1.00 98.56 188 PHE A N 1
ATOM 1390 C CA . PHE A 1 188 ? 14.251 0.760 -18.951 1.00 98.56 188 PHE A CA 1
ATOM 1391 C C . PHE A 1 188 ? 14.699 2.167 -18.527 1.00 98.56 188 PHE A C 1
ATOM 1393 O O . PHE A 1 188 ? 14.588 3.101 -19.325 1.00 98.56 188 PHE A O 1
ATOM 1400 N N . VAL A 1 189 ? 15.232 2.332 -17.311 1.00 98.50 189 VAL A N 1
ATOM 1401 C CA . VAL A 1 189 ? 15.728 3.633 -16.824 1.00 98.50 189 VAL A CA 1
ATOM 1402 C C . VAL A 1 189 ? 16.893 4.133 -17.674 1.00 98.50 189 VAL A C 1
ATOM 1404 O O . VAL A 1 189 ? 16.931 5.306 -18.048 1.00 98.50 189 VAL A O 1
ATOM 1407 N N . ASP A 1 190 ? 17.814 3.242 -18.029 1.00 98.56 190 ASP A N 1
ATOM 1408 C CA . ASP A 1 190 ? 18.947 3.556 -18.891 1.00 98.56 190 ASP A CA 1
ATOM 1409 C C . ASP A 1 190 ? 18.507 3.934 -20.307 1.00 98.56 190 ASP A C 1
ATOM 1411 O O . ASP A 1 190 ? 19.051 4.874 -20.886 1.00 98.56 190 ASP A O 1
ATOM 1415 N N . ALA A 1 191 ? 17.521 3.233 -20.874 1.00 98.50 191 ALA A N 1
ATOM 1416 C CA . ALA A 1 191 ? 16.945 3.584 -22.170 1.00 98.50 191 ALA A CA 1
ATOM 1417 C C . ALA A 1 191 ? 16.274 4.965 -22.130 1.00 98.50 191 ALA A C 1
ATOM 1419 O O . ALA A 1 191 ? 16.574 5.804 -22.976 1.00 98.50 191 ALA A O 1
ATOM 1420 N N . LEU A 1 192 ? 15.470 5.250 -21.098 1.00 98.56 192 LEU A N 1
ATOM 1421 C CA . LEU A 1 192 ? 14.867 6.570 -20.897 1.00 98.56 192 LEU A CA 1
ATOM 1422 C C . LEU A 1 192 ? 15.933 7.671 -20.786 1.00 98.56 192 LEU A C 1
ATOM 1424 O O . LEU A 1 192 ? 15.766 8.751 -21.342 1.00 98.56 192 LEU A O 1
ATOM 1428 N N . GLY A 1 193 ? 17.051 7.399 -20.111 1.00 98.38 193 GLY A N 1
ATOM 1429 C CA . GLY A 1 193 ? 18.168 8.336 -19.979 1.00 98.38 193 GLY A CA 1
ATOM 1430 C C . GLY A 1 193 ? 18.913 8.650 -21.283 1.00 98.38 193 GLY A C 1
ATOM 1431 O O . GLY A 1 193 ? 19.728 9.573 -21.279 1.00 98.38 193 GLY A O 1
ATOM 1432 N N . ARG A 1 194 ? 18.655 7.903 -22.368 1.00 98.19 194 ARG A N 1
ATOM 1433 C CA . ARG A 1 194 ? 19.220 8.115 -23.715 1.00 98.19 194 ARG A CA 1
ATOM 1434 C C . ARG A 1 194 ? 18.243 8.796 -24.681 1.00 98.19 194 ARG A C 1
ATOM 1436 O O . ARG A 1 194 ? 18.640 9.116 -25.799 1.00 98.19 194 ARG A O 1
ATOM 1443 N N . GLU A 1 195 ? 16.992 9.012 -24.277 1.00 98.38 195 GLU A N 1
ATOM 1444 C CA . GLU A 1 195 ? 16.001 9.712 -25.097 1.00 98.38 195 GLU A CA 1
ATOM 1445 C C . GLU A 1 195 ? 16.374 11.188 -25.296 1.00 98.38 195 GLU A C 1
ATOM 1447 O O . GLU A 1 195 ? 17.043 11.809 -24.467 1.00 98.38 195 GLU A O 1
ATOM 1452 N N . SER A 1 196 ? 15.924 11.778 -26.405 1.00 96.38 196 SER A N 1
ATOM 1453 C CA . SER A 1 196 ? 16.224 13.180 -26.716 1.00 96.38 196 SER A CA 1
ATOM 1454 C C . SER A 1 196 ? 15.715 14.116 -25.612 1.00 96.38 196 SER A C 1
ATOM 1456 O O . SER A 1 196 ? 14.555 14.043 -25.205 1.00 96.38 196 SER A O 1
ATOM 1458 N N . GLY A 1 197 ? 16.593 14.987 -25.105 1.00 94.94 197 GLY A N 1
ATOM 1459 C CA . GLY A 1 197 ? 16.294 15.900 -23.996 1.00 94.94 197 GLY A CA 1
ATOM 1460 C C . GLY A 1 197 ? 16.330 15.263 -22.600 1.00 94.94 197 GLY A C 1
ATOM 1461 O O . GLY A 1 197 ? 16.197 15.984 -21.612 1.00 94.94 197 GLY A O 1
ATOM 1462 N N . TRP A 1 198 ? 16.544 13.949 -22.490 1.00 98.06 198 TRP A N 1
ATOM 1463 C CA . TRP A 1 198 ? 16.726 13.250 -21.219 1.00 98.06 198 TRP A CA 1
ATOM 1464 C C . TRP A 1 198 ? 18.206 13.069 -20.881 1.00 98.06 198 TRP A C 1
ATOM 1466 O O . TRP A 1 198 ? 19.090 13.130 -21.731 1.00 98.06 198 TRP A O 1
ATOM 1476 N N . THR A 1 199 ? 18.478 12.848 -19.596 1.00 98.06 199 THR A N 1
ATOM 1477 C CA . THR A 1 199 ? 19.792 12.416 -19.110 1.00 98.06 199 THR A CA 1
ATOM 1478 C C . THR A 1 199 ? 19.617 11.227 -18.168 1.00 98.06 199 THR A C 1
ATOM 1480 O O . THR A 1 199 ? 18.549 11.088 -17.557 1.00 98.06 199 THR A O 1
ATOM 1483 N N . PRO A 1 200 ? 20.658 10.401 -17.949 1.00 98.12 200 PRO A N 1
ATOM 1484 C CA . PRO A 1 200 ? 20.599 9.318 -16.967 1.00 98.12 200 PRO A CA 1
ATOM 1485 C C . PRO A 1 200 ? 20.233 9.799 -15.554 1.00 98.12 200 PRO A C 1
ATOM 1487 O O . PRO A 1 200 ? 19.539 9.101 -14.817 1.00 98.12 200 PRO A O 1
ATOM 1490 N N . ALA A 1 201 ? 20.667 11.006 -15.171 1.00 98.19 201 ALA A N 1
ATOM 1491 C CA . ALA A 1 201 ? 20.327 11.602 -13.881 1.00 98.19 201 ALA A CA 1
ATOM 1492 C C . ALA A 1 201 ? 18.831 11.941 -13.782 1.00 98.19 201 ALA A C 1
ATOM 1494 O O . ALA A 1 201 ? 18.197 11.592 -12.789 1.00 98.19 201 ALA A O 1
ATOM 1495 N N . LEU A 1 202 ? 18.249 12.550 -14.822 1.00 98.25 202 LEU A N 1
ATOM 1496 C CA . LEU A 1 202 ? 16.818 12.872 -14.860 1.00 98.25 202 LEU A CA 1
ATOM 1497 C C . LEU A 1 202 ? 15.944 11.613 -14.873 1.00 98.25 202 LEU A C 1
ATOM 1499 O O . LEU A 1 202 ? 14.948 11.560 -14.155 1.00 98.25 202 LEU A O 1
ATOM 1503 N N . ALA A 1 203 ? 16.331 10.583 -15.630 1.00 98.31 203 ALA A N 1
ATOM 1504 C CA . ALA A 1 203 ? 15.609 9.311 -15.662 1.00 98.31 203 ALA A CA 1
ATOM 1505 C C . ALA A 1 203 ? 15.588 8.634 -14.278 1.00 98.31 203 ALA A C 1
ATOM 1507 O O . ALA A 1 203 ? 14.523 8.252 -13.784 1.00 98.31 203 ALA A O 1
ATOM 1508 N N . ARG A 1 204 ? 16.743 8.565 -13.599 1.00 98.19 204 ARG A N 1
ATOM 1509 C CA . ARG A 1 204 ? 16.833 8.051 -12.222 1.00 98.19 204 ARG A CA 1
ATOM 1510 C C . ARG A 1 204 ? 16.040 8.900 -11.230 1.00 98.19 204 ARG A C 1
ATOM 1512 O O . ARG A 1 204 ? 15.359 8.340 -10.375 1.00 98.19 204 ARG A O 1
ATOM 1519 N N . GLN A 1 205 ? 16.073 10.22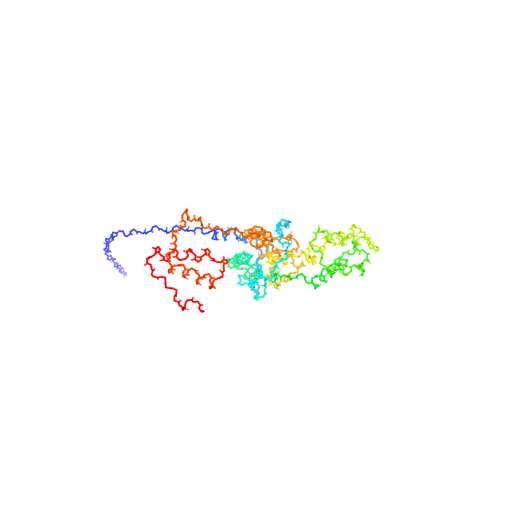7 -11.359 1.00 98.00 205 GLN A N 1
ATOM 1520 C CA . GLN A 1 205 ? 15.303 11.131 -10.500 1.00 98.00 205 GLN A CA 1
ATOM 1521 C C . GLN A 1 205 ? 13.791 10.920 -10.671 1.00 98.00 205 GLN A C 1
ATOM 1523 O O . GLN A 1 205 ? 13.065 10.852 -9.678 1.00 98.00 205 GLN A O 1
ATOM 1528 N N . LEU A 1 206 ? 13.313 10.760 -11.912 1.00 98.19 206 LEU A N 1
ATOM 1529 C CA . LEU A 1 206 ? 11.906 10.480 -12.207 1.00 98.19 206 LEU A CA 1
ATOM 1530 C C . LEU A 1 206 ? 11.439 9.194 -11.526 1.00 98.19 206 LEU A C 1
ATOM 1532 O O . LEU A 1 206 ? 10.397 9.181 -10.864 1.00 98.19 206 LEU A O 1
ATOM 1536 N N . VAL A 1 207 ? 12.208 8.117 -11.687 1.00 97.00 207 VAL A N 1
ATOM 1537 C CA . VAL A 1 207 ? 11.909 6.826 -11.066 1.00 97.00 207 VAL A CA 1
ATOM 1538 C C . VAL A 1 207 ? 11.968 6.921 -9.552 1.00 97.00 207 VAL A C 1
ATOM 1540 O O . VAL A 1 207 ? 11.047 6.440 -8.900 1.00 97.00 207 VAL A O 1
ATOM 1543 N N . SER A 1 208 ? 12.998 7.558 -8.993 1.00 94.81 208 SER A N 1
ATOM 1544 C CA . SER A 1 208 ? 13.155 7.728 -7.547 1.00 94.81 208 SER A CA 1
ATOM 1545 C C . SER A 1 208 ? 11.914 8.381 -6.938 1.00 94.81 208 SER A C 1
ATOM 1547 O O . SER A 1 208 ? 11.297 7.806 -6.044 1.00 94.81 208 SER A O 1
ATOM 1549 N N . ILE A 1 209 ? 11.450 9.500 -7.508 1.00 94.38 209 ILE A N 1
ATOM 1550 C CA . ILE A 1 209 ? 10.238 10.187 -7.041 1.00 94.38 209 ILE A CA 1
ATOM 1551 C C . ILE A 1 209 ? 8.993 9.310 -7.234 1.00 94.38 209 ILE A C 1
ATOM 1553 O O . ILE A 1 209 ? 8.196 9.165 -6.310 1.00 94.38 209 ILE A O 1
ATOM 1557 N N . THR A 1 210 ? 8.825 8.706 -8.413 1.00 95.12 210 THR A N 1
ATOM 1558 C CA . THR A 1 210 ? 7.616 7.931 -8.754 1.00 95.12 210 THR A CA 1
ATOM 1559 C C . THR A 1 210 ? 7.490 6.652 -7.920 1.00 95.12 210 THR A C 1
ATOM 1561 O O . THR A 1 210 ? 6.397 6.297 -7.479 1.00 95.12 210 THR A O 1
ATOM 1564 N N . SER A 1 211 ? 8.610 5.982 -7.645 1.00 91.19 211 SER A N 1
ATOM 1565 C CA . SER A 1 211 ? 8.661 4.728 -6.883 1.00 91.19 211 SER A CA 1
ATOM 1566 C C . SER A 1 211 ? 8.203 4.869 -5.432 1.00 91.19 211 SER A C 1
ATOM 1568 O O . SER A 1 211 ? 7.859 3.868 -4.810 1.00 91.19 211 SER A O 1
ATOM 1570 N N . ARG A 1 212 ? 8.134 6.103 -4.911 1.00 87.25 212 ARG A N 1
ATOM 1571 C CA . ARG A 1 212 ? 7.600 6.392 -3.576 1.00 87.25 212 ARG A CA 1
ATOM 1572 C C . ARG A 1 212 ? 6.082 6.267 -3.468 1.00 87.25 212 ARG A C 1
ATOM 1574 O O . ARG A 1 212 ? 5.591 6.441 -2.364 1.00 87.25 212 ARG A O 1
ATOM 1581 N N . PHE A 1 213 ? 5.349 6.049 -4.562 1.00 85.50 213 PHE A N 1
ATOM 1582 C CA . PHE A 1 213 ? 3.879 5.934 -4.526 1.00 85.50 213 PHE A CA 1
ATOM 1583 C C . PHE A 1 213 ? 3.269 5.108 -5.673 1.00 85.50 213 PHE A C 1
ATOM 1585 O O . PHE A 1 213 ? 2.072 4.830 -5.684 1.00 85.50 213 PHE A O 1
ATOM 1592 N N . LYS A 1 214 ? 4.039 4.736 -6.703 1.00 93.50 214 LYS A N 1
ATOM 1593 C CA . LYS A 1 214 ? 3.577 3.766 -7.701 1.00 93.50 214 LYS A CA 1
ATOM 1594 C C . LYS A 1 214 ? 4.711 2.852 -8.132 1.00 93.50 214 LYS A C 1
ATOM 1596 O O . LYS A 1 214 ? 5.694 3.291 -8.730 1.00 93.50 214 LYS A O 1
ATOM 1601 N N . ALA A 1 215 ? 4.533 1.564 -7.864 1.00 94.69 215 ALA A N 1
ATOM 1602 C CA . ALA A 1 215 ? 5.438 0.536 -8.344 1.00 94.69 215 ALA A CA 1
ATOM 1603 C C . ALA A 1 215 ? 5.266 0.301 -9.861 1.00 94.69 215 ALA A C 1
ATOM 1605 O O . ALA A 1 215 ? 4.142 0.396 -10.371 1.00 94.69 215 ALA A O 1
ATOM 1606 N N . PRO A 1 216 ? 6.353 -0.034 -10.579 1.00 96.44 216 PRO A N 1
ATOM 1607 C CA . PRO A 1 216 ? 6.265 -0.611 -11.918 1.00 96.44 216 PR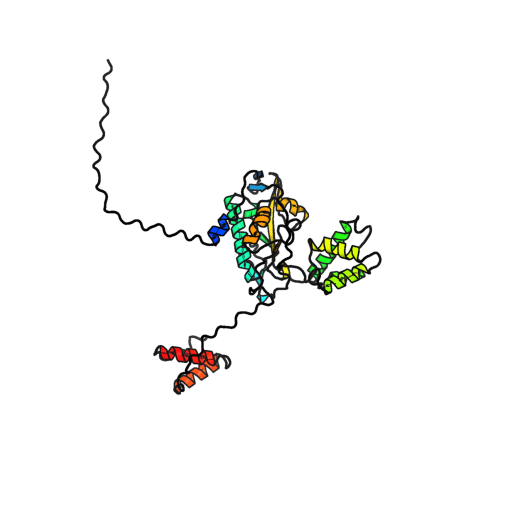O A CA 1
ATOM 1608 C C . PRO A 1 216 ? 5.417 -1.892 -11.943 1.00 96.44 216 PRO A C 1
ATOM 1610 O O . PRO A 1 216 ? 5.277 -2.602 -10.941 1.00 96.44 216 PRO A O 1
ATOM 1613 N N . ARG A 1 217 ? 4.864 -2.215 -13.118 1.00 96.06 217 ARG A N 1
ATOM 1614 C CA . ARG A 1 217 ? 4.176 -3.493 -13.345 1.00 96.06 217 ARG A CA 1
ATOM 1615 C C . ARG A 1 217 ? 5.151 -4.657 -13.115 1.00 96.06 217 ARG A C 1
ATOM 1617 O O . ARG A 1 217 ? 6.294 -4.600 -13.559 1.00 96.06 217 ARG A O 1
ATOM 1624 N N . GLY A 1 218 ? 4.682 -5.702 -12.432 1.00 93.94 218 GLY A N 1
ATOM 1625 C CA . GLY A 1 218 ? 5.515 -6.808 -11.937 1.00 93.94 218 GLY A CA 1
ATOM 1626 C C . GLY A 1 218 ? 6.338 -6.503 -10.674 1.00 93.94 218 GLY A C 1
ATOM 1627 O O . GLY A 1 218 ? 7.120 -7.345 -10.249 1.00 93.94 218 GLY A O 1
ATOM 1628 N N . GLY A 1 219 ? 6.214 -5.304 -10.087 1.00 93.81 219 GLY A N 1
ATOM 1629 C CA . GLY A 1 219 ? 7.019 -4.885 -8.933 1.00 93.81 219 GLY A CA 1
ATOM 1630 C C . GLY A 1 219 ? 6.236 -4.465 -7.692 1.00 93.81 219 GLY A C 1
ATOM 1631 O O . GLY A 1 219 ? 6.845 -3.974 -6.741 1.00 93.81 219 GLY A O 1
ATOM 1632 N N . SER A 1 220 ? 4.905 -4.590 -7.696 1.00 95.44 220 SER A N 1
ATOM 1633 C CA . SER A 1 220 ? 4.069 -4.174 -6.564 1.00 95.44 220 SER A CA 1
ATOM 1634 C C . SER A 1 220 ? 4.025 -5.264 -5.489 1.00 95.44 220 SER A C 1
ATOM 1636 O O . SER A 1 220 ? 3.704 -6.402 -5.829 1.00 95.44 220 SER A O 1
ATOM 1638 N N . PRO A 1 221 ? 4.228 -4.935 -4.199 1.00 96.12 221 PRO A N 1
ATOM 1639 C CA . PRO A 1 221 ? 4.018 -5.883 -3.105 1.00 96.12 221 PRO A CA 1
ATOM 1640 C C . PRO A 1 221 ? 2.611 -6.497 -3.077 1.00 96.12 221 PRO A C 1
ATOM 1642 O O . PRO A 1 221 ? 2.454 -7.640 -2.668 1.00 96.12 221 PRO A O 1
ATOM 1645 N N . HIS A 1 222 ? 1.587 -5.805 -3.592 1.00 97.56 222 HIS A N 1
ATOM 1646 C CA . HIS A 1 222 ? 0.222 -6.350 -3.675 1.00 97.56 222 HIS A CA 1
ATOM 1647 C C . HIS A 1 222 ? 0.108 -7.571 -4.588 1.00 97.56 222 HIS A C 1
ATOM 1649 O O . HIS A 1 222 ? -0.852 -8.326 -4.484 1.00 97.56 222 HIS A O 1
ATOM 1655 N N . GLN A 1 223 ? 1.072 -7.804 -5.477 1.00 97.06 223 GLN A N 1
ATOM 1656 C CA . GLN A 1 223 ? 1.079 -9.008 -6.308 1.00 97.06 223 GLN A CA 1
ATOM 1657 C C . GLN A 1 223 ? 1.350 -10.274 -5.490 1.00 97.06 223 GLN A C 1
ATOM 1659 O O . GLN A 1 223 ? 1.018 -11.358 -5.956 1.00 97.06 223 GLN A O 1
ATOM 1664 N N . SER A 1 224 ? 1.890 -10.156 -4.274 1.00 97.62 224 SER A N 1
ATOM 1665 C CA . SER A 1 224 ? 2.105 -11.300 -3.378 1.00 97.62 224 SER A CA 1
ATOM 1666 C C . SER A 1 224 ? 0.847 -11.715 -2.619 1.00 97.62 224 SER A C 1
ATOM 1668 O O . SER A 1 224 ? 0.800 -12.800 -2.054 1.00 97.62 224 SER A O 1
ATOM 1670 N N . GLY A 1 225 ? -0.161 -10.840 -2.532 1.00 98.12 225 GLY A N 1
ATOM 1671 C CA . GLY A 1 225 ? -1.267 -11.004 -1.586 1.00 98.12 225 GLY A CA 1
ATOM 1672 C C . GLY A 1 225 ? -0.860 -10.869 -0.107 1.00 98.12 225 GLY A C 1
ATOM 1673 O O . GLY A 1 225 ? -1.726 -10.978 0.755 1.00 98.12 225 GLY A O 1
ATOM 1674 N N . CYS A 1 226 ? 0.416 -10.609 0.197 1.00 98.44 226 CYS A N 1
ATOM 1675 C CA . CYS A 1 226 ? 0.947 -10.379 1.546 1.00 98.44 226 CYS A CA 1
ATOM 1676 C C . CYS A 1 226 ? 1.047 -8.885 1.899 1.00 98.44 226 CYS A C 1
ATOM 1678 O O . CYS A 1 226 ? 1.605 -8.533 2.933 1.00 98.44 226 CYS A O 1
ATOM 1680 N N . ALA A 1 227 ? 0.538 -7.996 1.045 1.00 98.12 227 ALA A N 1
ATOM 1681 C CA . ALA A 1 227 ? 0.445 -6.566 1.312 1.00 98.12 227 ALA A CA 1
ATOM 1682 C C . ALA A 1 227 ? -1.008 -6.101 1.202 1.00 98.12 227 ALA A C 1
ATOM 1684 O O . ALA A 1 227 ? -1.747 -6.570 0.332 1.00 98.12 227 ALA A O 1
ATOM 1685 N N . VAL A 1 228 ? -1.394 -5.171 2.071 1.00 98.38 228 VAL A N 1
ATOM 1686 C CA . VAL A 1 228 ? -2.730 -4.577 2.114 1.00 98.38 228 VAL A CA 1
ATOM 1687 C C . VAL A 1 228 ? -2.655 -3.067 2.275 1.00 98.38 228 VAL A C 1
ATOM 1689 O O . VAL A 1 228 ? -1.792 -2.542 2.972 1.00 98.38 228 VAL A O 1
ATOM 1692 N N . ASP A 1 229 ? -3.606 -2.374 1.666 1.00 98.00 229 ASP A N 1
ATOM 1693 C CA . ASP A 1 229 ? -3.888 -0.974 1.945 1.00 98.00 229 ASP A CA 1
ATOM 1694 C C . ASP A 1 229 ? -5.077 -0.896 2.913 1.00 98.00 229 ASP A C 1
ATOM 1696 O O . ASP A 1 229 ? -6.158 -1.420 2.623 1.00 98.00 229 ASP A O 1
ATOM 1700 N N . ILE A 1 230 ? -4.883 -0.241 4.060 1.00 98.19 230 ILE A N 1
ATOM 1701 C CA . ILE A 1 230 ? -5.910 -0.077 5.098 1.00 98.19 230 ILE A CA 1
ATOM 1702 C C . ILE A 1 230 ? -6.534 1.318 4.992 1.00 98.19 230 ILE A C 1
ATOM 1704 O O . ILE A 1 230 ? -5.862 2.323 5.221 1.00 98.19 230 ILE A O 1
ATOM 1708 N N . ASP A 1 231 ? -7.825 1.398 4.682 1.00 97.94 231 ASP A N 1
ATOM 1709 C CA . ASP A 1 231 ? -8.563 2.663 4.708 1.00 97.94 231 ASP A CA 1
ATOM 1710 C C . ASP A 1 231 ? -9.222 2.886 6.073 1.00 97.94 231 ASP A C 1
ATOM 1712 O O . ASP A 1 231 ? -9.603 1.941 6.762 1.00 97.94 231 ASP A O 1
ATOM 1716 N N . PHE A 1 232 ? -9.332 4.149 6.471 1.00 97.94 232 PHE A N 1
ATOM 1717 C CA . PHE A 1 232 ? -9.993 4.573 7.699 1.00 97.94 232 PHE A CA 1
ATOM 1718 C C . PHE A 1 232 ? -10.422 6.048 7.614 1.00 97.94 232 PHE A C 1
ATOM 1720 O O . PHE A 1 232 ? -9.758 6.862 6.952 1.00 97.94 232 PHE A O 1
ATOM 1727 N N . PRO A 1 233 ? -11.510 6.434 8.305 1.00 97.88 233 PRO A N 1
ATOM 1728 C CA . PRO A 1 233 ? -11.891 7.831 8.456 1.00 97.88 233 PRO A CA 1
ATOM 1729 C C . PRO A 1 233 ? -10.933 8.558 9.401 1.00 97.88 233 PRO A C 1
ATOM 1731 O O . PRO A 1 233 ? -10.399 7.978 10.341 1.00 97.88 233 PRO A O 1
ATOM 1734 N N . PHE A 1 234 ? -10.743 9.859 9.206 1.00 97.62 234 PHE A N 1
ATOM 1735 C CA . PHE A 1 234 ? -10.058 10.708 10.177 1.00 97.62 234 PHE A CA 1
ATOM 1736 C C . PHE A 1 234 ? -10.640 12.120 10.206 1.00 97.62 234 PHE A C 1
ATOM 1738 O O . PHE A 1 234 ? -11.102 12.654 9.192 1.00 97.62 234 PHE A O 1
ATOM 1745 N N . ALA A 1 235 ? -10.563 12.754 11.376 1.00 97.75 235 ALA A N 1
ATOM 1746 C CA . ALA A 1 235 ? -10.988 14.131 11.575 1.00 97.75 235 ALA A CA 1
ATOM 1747 C C . ALA A 1 235 ? -9.802 15.109 11.559 1.00 97.75 235 ALA A C 1
ATOM 1749 O O . ALA A 1 235 ? -8.760 14.885 12.183 1.00 97.75 235 ALA A O 1
ATOM 1750 N N . THR A 1 236 ? -9.969 16.237 10.870 1.00 95.94 236 THR A N 1
ATOM 1751 C CA . THR A 1 236 ? -9.055 17.396 10.961 1.00 95.94 236 THR A CA 1
ATOM 1752 C C . THR A 1 236 ? -9.625 18.522 11.821 1.00 95.94 236 THR A C 1
ATOM 1754 O O . THR A 1 236 ? -8.893 19.435 12.196 1.00 95.94 236 THR A O 1
ATOM 1757 N N . SER A 1 237 ? -10.920 18.460 12.127 1.00 96.69 237 SER A N 1
ATOM 1758 C CA . SER A 1 237 ? -11.635 19.315 13.074 1.00 96.69 237 SER A CA 1
ATOM 1759 C C . SER A 1 237 ? -12.962 18.648 13.462 1.00 96.69 237 SER A C 1
ATOM 1761 O O . SER A 1 237 ? -13.363 17.664 12.841 1.00 96.69 237 SER A O 1
ATOM 1763 N N . ALA A 1 238 ? -13.690 19.219 14.426 1.00 96.25 238 ALA A N 1
ATOM 1764 C CA . ALA A 1 238 ? -15.020 18.736 14.824 1.00 96.25 238 ALA A CA 1
ATOM 1765 C C . ALA A 1 238 ? -16.060 18.728 13.677 1.00 96.25 238 ALA A C 1
ATOM 1767 O O . ALA A 1 238 ? -17.034 17.984 13.731 1.00 96.25 238 ALA A O 1
ATOM 1768 N N . ALA A 1 239 ? -15.849 19.540 12.635 1.00 96.62 239 ALA A N 1
ATOM 1769 C CA . ALA A 1 239 ? -16.754 19.670 11.490 1.00 96.62 239 ALA A CA 1
ATOM 1770 C C . ALA A 1 239 ? -16.248 18.968 10.215 1.00 96.62 239 ALA A C 1
ATOM 1772 O O . ALA A 1 239 ? -16.921 19.018 9.190 1.00 96.62 239 ALA A O 1
ATOM 1773 N N . SER A 1 240 ? -15.058 18.359 10.243 1.00 96.62 240 SER A N 1
ATOM 1774 C CA . SER A 1 240 ? -14.391 17.847 9.043 1.00 96.62 240 SER A CA 1
ATOM 1775 C C . SER A 1 240 ? -13.860 16.441 9.273 1.00 96.62 240 SER A C 1
ATOM 1777 O O . SER A 1 240 ? -12.760 16.272 9.808 1.00 96.62 240 SER A O 1
ATOM 1779 N N . VAL A 1 241 ? -14.632 15.457 8.808 1.00 97.12 241 VAL A N 1
ATOM 1780 C CA . VAL A 1 241 ? -14.255 14.041 8.735 1.00 97.12 241 VAL A CA 1
ATOM 1781 C C . VAL A 1 241 ? -14.156 13.632 7.272 1.00 97.12 241 VAL A C 1
ATOM 1783 O O . VAL A 1 241 ? -15.000 14.002 6.456 1.00 97.12 241 VAL A O 1
ATOM 1786 N N . GLN A 1 242 ? -13.117 12.878 6.932 1.00 95.62 242 GLN A N 1
ATOM 1787 C CA . GLN A 1 242 ? -12.912 12.342 5.590 1.00 95.62 242 GLN A CA 1
ATOM 1788 C C . GLN A 1 242 ? -12.296 10.947 5.664 1.00 95.62 242 GLN A C 1
ATOM 1790 O O . GLN A 1 242 ? -11.535 10.659 6.584 1.00 95.62 242 GLN A O 1
ATOM 1795 N N . ASN A 1 243 ? -12.568 10.112 4.662 1.00 93.25 243 ASN A N 1
ATOM 1796 C CA . ASN A 1 243 ? -11.832 8.865 4.476 1.00 93.25 243 ASN A CA 1
ATOM 1797 C C . ASN A 1 243 ? -10.461 9.133 3.865 1.00 93.25 243 ASN A C 1
ATOM 1799 O O . ASN A 1 243 ? -10.293 10.040 3.029 1.00 93.25 243 ASN A O 1
ATOM 1803 N N . HIS A 1 244 ? -9.490 8.322 4.276 1.00 90.00 244 HIS A N 1
ATOM 1804 C CA . HIS A 1 244 ? -8.153 8.361 3.723 1.00 90.00 244 HIS A CA 1
ATOM 1805 C C . HIS A 1 244 ? -8.160 8.024 2.225 1.00 90.00 244 HIS A C 1
ATOM 1807 O O . HIS A 1 244 ? -7.619 8.792 1.427 1.00 90.00 244 HIS A O 1
ATOM 1813 N N . GLY A 1 245 ? -8.862 6.969 1.812 1.00 89.75 245 GLY A N 1
ATOM 1814 C CA . GLY A 1 245 ? -9.066 6.611 0.408 1.00 89.75 245 GLY A CA 1
ATOM 1815 C C . GLY A 1 245 ? -7.766 6.359 -0.357 1.00 89.75 245 GLY A C 1
ATOM 1816 O O . GLY A 1 245 ? -7.715 6.597 -1.560 1.00 89.75 245 GLY A O 1
ATOM 1817 N N . MET A 1 246 ? -6.707 5.943 0.348 1.00 88.31 246 MET A N 1
ATOM 1818 C CA . MET A 1 246 ? -5.370 5.687 -0.212 1.00 88.31 246 MET A CA 1
ATOM 1819 C C . MET A 1 246 ? -4.767 6.910 -0.944 1.00 88.31 246 MET A C 1
ATOM 1821 O O . MET A 1 246 ? -4.003 6.770 -1.897 1.00 88.31 246 MET A O 1
ATOM 1825 N N . ASP A 1 247 ? -5.119 8.130 -0.514 1.00 89.31 247 ASP A N 1
ATOM 1826 C CA . ASP A 1 247 ? -4.641 9.379 -1.117 1.00 89.31 247 ASP A CA 1
ATOM 1827 C C . ASP A 1 247 ? -3.460 9.975 -0.340 1.00 89.31 247 ASP A C 1
ATOM 1829 O O . ASP A 1 247 ? -3.611 10.537 0.744 1.00 89.31 247 ASP A O 1
ATOM 1833 N N . ARG A 1 248 ? -2.277 9.978 -0.961 1.00 86.50 248 ARG A N 1
ATOM 1834 C CA . ARG A 1 248 ? -1.050 10.572 -0.401 1.00 86.50 248 ARG A CA 1
ATOM 1835 C C . ARG A 1 248 ? -1.182 12.015 0.073 1.00 86.50 248 ARG A C 1
ATOM 1837 O O . ARG A 1 248 ? -0.497 12.404 1.016 1.00 86.50 248 ARG A O 1
ATOM 1844 N N . ASN A 1 249 ? -2.059 12.817 -0.532 1.00 90.19 249 ASN A N 1
ATOM 1845 C CA . ASN A 1 249 ? -2.248 14.206 -0.108 1.00 90.19 249 ASN A CA 1
ATOM 1846 C C . ASN A 1 249 ? -2.875 14.288 1.292 1.00 90.19 249 ASN A C 1
ATOM 1848 O O . ASN A 1 249 ? -2.789 15.316 1.965 1.00 90.19 249 ASN A O 1
ATOM 1852 N N . LYS A 1 250 ? -3.484 13.191 1.747 1.00 94.31 250 LYS A N 1
ATOM 1853 C CA . LYS A 1 250 ? -4.067 13.033 3.072 1.00 94.31 250 LYS A CA 1
ATOM 1854 C C . LYS A 1 250 ? -3.126 12.342 4.060 1.00 94.31 250 LYS A C 1
ATOM 1856 O O . LYS A 1 250 ? -3.421 12.398 5.255 1.00 94.31 250 LYS A O 1
ATOM 1861 N N . ASN A 1 251 ? -1.986 11.789 3.619 1.00 94.19 251 ASN A N 1
ATOM 1862 C CA . ASN A 1 251 ? -1.074 11.010 4.471 1.00 94.19 251 ASN A CA 1
ATOM 1863 C C . ASN A 1 251 ? -0.670 11.773 5.738 1.00 94.19 251 ASN A C 1
ATOM 1865 O O . ASN A 1 251 ? -0.762 11.245 6.837 1.00 94.19 251 ASN A O 1
ATOM 1869 N N . ALA A 1 252 ? -0.305 13.054 5.616 1.00 94.62 252 ALA A N 1
ATOM 1870 C CA . ALA A 1 252 ? 0.124 13.862 6.762 1.00 94.62 252 ALA A CA 1
ATOM 1871 C C . ALA A 1 252 ? -0.960 14.013 7.849 1.00 94.62 252 ALA A C 1
ATOM 1873 O O . ALA A 1 252 ? -0.637 14.168 9.028 1.00 94.62 252 ALA A O 1
ATOM 1874 N N . ASN A 1 253 ? -2.242 13.983 7.467 1.00 95.75 253 ASN A N 1
ATOM 1875 C CA . ASN A 1 253 ? -3.350 14.010 8.418 1.00 95.75 253 ASN A CA 1
ATOM 1876 C C . ASN A 1 253 ? -3.705 12.612 8.921 1.00 95.75 253 ASN A C 1
ATOM 1878 O O . ASN A 1 253 ? -3.911 12.464 10.123 1.00 95.75 253 ASN A O 1
ATOM 1882 N N . ALA A 1 254 ? -3.725 11.610 8.040 1.00 95.06 254 ALA A N 1
ATOM 1883 C CA . ALA A 1 254 ? -3.976 10.220 8.408 1.00 95.06 254 ALA A CA 1
ATOM 1884 C C . ALA A 1 254 ? -2.922 9.689 9.387 1.00 95.06 254 ALA A C 1
ATOM 1886 O O . ALA A 1 254 ? -3.271 9.062 10.378 1.00 95.06 254 ALA A O 1
ATOM 1887 N N . PHE A 1 255 ? -1.652 10.050 9.195 1.00 96.19 255 PHE A N 1
ATOM 1888 C CA . PHE A 1 255 ? -0.544 9.730 10.097 1.00 96.19 255 PHE A CA 1
ATOM 1889 C C . PHE A 1 255 ? -0.738 10.278 11.520 1.00 96.19 255 PHE A C 1
ATOM 1891 O O . PHE A 1 255 ? -0.165 9.760 12.471 1.00 96.19 255 PHE A O 1
ATOM 1898 N N . ARG A 1 256 ? -1.551 11.330 11.681 1.00 97.00 256 ARG A N 1
ATOM 1899 C CA . ARG A 1 256 ? -1.891 11.923 12.984 1.00 97.00 256 ARG A CA 1
ATOM 1900 C C . ARG A 1 256 ? -3.219 11.420 13.550 1.00 97.00 256 ARG A C 1
ATOM 1902 O O . ARG A 1 256 ? -3.559 11.793 14.670 1.00 97.00 256 ARG A O 1
ATOM 1909 N N . ALA A 1 257 ? -3.988 10.641 12.794 1.00 97.75 257 ALA A N 1
ATOM 1910 C CA . ALA A 1 257 ? -5.180 9.972 13.302 1.00 97.75 257 ALA A CA 1
ATOM 1911 C C . ALA A 1 257 ? -4.775 8.805 14.212 1.00 97.75 257 ALA A C 1
ATOM 1913 O O . ALA A 1 257 ? -3.668 8.280 14.072 1.00 97.75 257 ALA A O 1
ATOM 1914 N N . ALA A 1 258 ? -5.663 8.368 15.107 1.00 98.19 258 ALA A N 1
ATOM 1915 C CA . ALA A 1 258 ? -5.367 7.240 15.990 1.00 98.19 258 ALA A CA 1
ATOM 1916 C C . ALA A 1 258 ? -4.957 5.986 15.206 1.00 98.19 258 ALA A C 1
ATOM 1918 O O . ALA A 1 258 ? -3.938 5.386 15.535 1.00 98.19 258 ALA A O 1
ATOM 1919 N N . ALA A 1 259 ? -5.666 5.647 14.122 1.00 98.00 259 ALA A N 1
ATOM 1920 C CA . ALA A 1 259 ? -5.310 4.523 13.258 1.00 98.00 259 ALA A CA 1
ATOM 1921 C C . ALA A 1 259 ? -3.909 4.657 12.643 1.00 98.00 259 ALA A C 1
ATOM 1923 O O . ALA A 1 259 ? -3.122 3.716 12.712 1.00 98.00 259 ALA A O 1
ATOM 1924 N N . GLY A 1 260 ? -3.553 5.829 12.109 1.00 97.44 260 GLY A N 1
ATOM 1925 C CA . GLY A 1 260 ? -2.223 6.052 11.538 1.00 97.44 260 GLY A CA 1
ATOM 1926 C C . GLY A 1 260 ? -1.104 5.972 12.578 1.00 97.44 260 GLY A C 1
ATOM 1927 O O . GLY A 1 260 ? -0.076 5.347 12.327 1.00 97.44 260 GLY A O 1
ATOM 1928 N N . VAL A 1 261 ? -1.311 6.542 13.769 1.00 97.69 261 VAL A N 1
ATOM 1929 C CA . VAL A 1 261 ? -0.342 6.440 14.873 1.00 97.69 261 VAL A CA 1
ATOM 1930 C C . VAL A 1 261 ? -0.215 5.003 15.364 1.00 97.69 261 VAL A C 1
ATOM 1932 O O . VAL A 1 261 ? 0.898 4.546 15.621 1.00 97.69 261 VAL A O 1
ATOM 1935 N N . TRP A 1 262 ? -1.329 4.282 15.467 1.00 97.88 262 TRP A N 1
ATOM 1936 C CA . TRP A 1 262 ? -1.334 2.884 15.878 1.00 97.88 262 TRP A CA 1
ATOM 1937 C C . TRP A 1 262 ? -0.565 2.014 14.883 1.00 97.88 262 TRP A C 1
ATOM 1939 O O . TRP A 1 262 ? 0.336 1.282 15.287 1.00 97.88 262 TRP A O 1
ATOM 1949 N N . LEU A 1 263 ? -0.842 2.158 13.582 1.00 97.44 263 LEU A N 1
ATOM 1950 C CA . LEU A 1 263 ? -0.105 1.466 12.523 1.00 97.44 263 LEU A CA 1
ATOM 1951 C C . LEU A 1 263 ? 1.390 1.792 12.591 1.00 97.44 263 LEU A C 1
ATOM 1953 O O . LEU A 1 263 ? 2.213 0.887 12.513 1.00 97.44 263 LEU A O 1
ATOM 1957 N N . ASN A 1 264 ? 1.758 3.054 12.819 1.00 96.88 264 ASN A N 1
ATOM 1958 C CA . ASN A 1 264 ? 3.159 3.455 12.957 1.00 96.88 264 ASN A CA 1
ATOM 1959 C C . ASN A 1 264 ? 3.869 2.790 14.152 1.00 96.88 264 ASN A C 1
ATOM 1961 O O . ASN A 1 264 ? 5.041 2.437 14.056 1.00 96.88 264 ASN A O 1
ATOM 1965 N N . GLN A 1 265 ? 3.189 2.669 15.296 1.00 95.31 265 GLN A N 1
ATOM 1966 C CA . GLN A 1 265 ? 3.805 2.211 16.547 1.00 95.31 265 GLN A CA 1
ATOM 1967 C C . GLN A 1 265 ? 3.762 0.692 16.732 1.00 95.31 265 GLN A C 1
ATOM 1969 O O . GLN A 1 265 ? 4.666 0.133 17.351 1.00 95.31 265 GLN A O 1
ATOM 1974 N N . PHE A 1 266 ? 2.717 0.031 16.230 1.00 96.19 266 PHE A N 1
ATOM 1975 C CA . PHE A 1 266 ? 2.360 -1.315 16.678 1.00 96.19 266 PHE A CA 1
ATOM 1976 C C . PHE A 1 266 ? 2.194 -2.351 15.566 1.00 96.19 266 PHE A C 1
ATOM 1978 O O . PHE A 1 266 ? 2.186 -3.536 15.889 1.00 96.19 266 PHE A O 1
ATOM 1985 N N . SER A 1 267 ? 2.121 -1.962 14.287 1.00 96.50 267 SER A N 1
ATOM 1986 C CA . SER A 1 267 ? 1.979 -2.914 13.162 1.00 96.50 267 SER A CA 1
ATOM 1987 C C . SER A 1 267 ? 3.051 -4.010 13.166 1.00 96.50 267 SER A C 1
ATOM 1989 O O . SER A 1 267 ? 2.742 -5.187 12.972 1.00 96.50 267 SER A O 1
ATOM 1991 N N . ARG A 1 268 ? 4.292 -3.653 13.518 1.00 94.88 268 ARG A N 1
ATOM 1992 C CA . ARG A 1 268 ? 5.425 -4.587 13.622 1.00 94.88 268 ARG A CA 1
ATOM 1993 C C . ARG A 1 268 ? 5.239 -5.688 14.659 1.00 94.88 268 ARG A C 1
ATOM 1995 O O . ARG A 1 268 ? 5.830 -6.750 14.512 1.00 94.88 268 ARG A O 1
ATOM 2002 N N . ASN A 1 269 ? 4.399 -5.484 15.676 1.00 93.12 269 ASN A N 1
ATOM 2003 C CA . ASN A 1 269 ? 4.076 -6.535 16.649 1.00 93.12 269 ASN A CA 1
ATOM 2004 C C . ASN A 1 269 ? 3.242 -7.670 16.030 1.00 93.12 269 ASN A C 1
ATOM 2006 O O . ASN A 1 269 ? 3.098 -8.721 16.648 1.00 93.12 269 ASN A O 1
ATOM 2010 N N . PHE A 1 270 ? 2.699 -7.449 14.831 1.00 94.69 270 PHE A N 1
ATOM 2011 C CA . PHE A 1 270 ? 1.924 -8.406 14.043 1.00 94.69 270 PHE A CA 1
ATOM 2012 C C . PHE A 1 270 ? 2.666 -8.827 12.768 1.00 94.69 270 PHE A C 1
ATOM 2014 O O . PHE A 1 270 ? 2.056 -9.381 11.85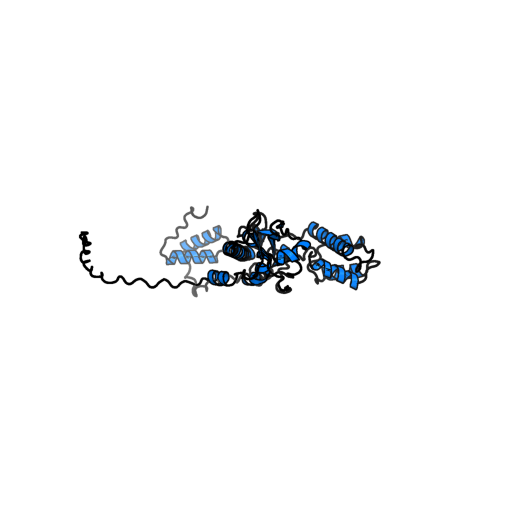6 1.00 94.69 270 PHE A O 1
ATOM 2021 N N . GLY A 1 271 ? 3.964 -8.519 12.676 1.00 95.56 271 GLY A N 1
ATOM 2022 C CA . GLY A 1 271 ? 4.766 -8.820 11.498 1.00 95.56 271 GLY A CA 1
ATOM 2023 C C . GLY A 1 271 ? 4.491 -7.902 10.310 1.00 95.56 271 GLY A C 1
ATOM 2024 O O . GLY A 1 271 ? 4.825 -8.280 9.199 1.00 95.56 271 GLY A O 1
ATOM 2025 N N . PHE A 1 272 ? 3.874 -6.728 10.490 1.00 97.88 272 PHE A N 1
ATOM 2026 C CA . PHE A 1 272 ? 3.634 -5.770 9.402 1.00 97.88 272 PHE A CA 1
ATOM 2027 C C . PHE A 1 272 ? 4.530 -4.539 9.503 1.00 97.88 272 PHE A C 1
ATOM 2029 O O . PHE A 1 272 ? 4.854 -4.081 10.596 1.00 97.88 272 PHE A O 1
ATOM 2036 N N . ASP A 1 273 ? 4.890 -3.961 8.361 1.00 97.19 273 ASP A N 1
ATOM 2037 C CA . ASP A 1 273 ? 5.430 -2.603 8.301 1.00 97.19 273 ASP A CA 1
ATOM 2038 C C . ASP A 1 273 ? 5.099 -1.942 6.961 1.00 97.19 273 ASP A C 1
ATOM 2040 O O . ASP A 1 273 ? 4.847 -2.611 5.959 1.00 97.19 273 ASP A O 1
ATOM 2044 N N . THR A 1 274 ? 5.163 -0.616 6.920 1.00 94.69 274 THR A N 1
ATOM 2045 C CA . THR A 1 274 ? 5.150 0.140 5.664 1.00 94.69 274 THR A CA 1
ATOM 2046 C C . THR A 1 274 ? 6.571 0.352 5.164 1.00 94.69 274 THR A C 1
ATOM 2048 O O . THR A 1 274 ? 7.525 0.464 5.938 1.00 94.69 274 THR A O 1
ATOM 2051 N N . TYR A 1 275 ? 6.737 0.478 3.850 1.00 92.38 275 TYR A N 1
ATOM 2052 C CA . TYR A 1 275 ? 8.037 0.834 3.295 1.00 92.38 275 TYR A CA 1
ATOM 2053 C C . TYR A 1 275 ? 8.441 2.283 3.600 1.00 92.38 275 TYR A C 1
ATOM 2055 O O . TYR A 1 275 ? 9.637 2.570 3.618 1.00 92.38 275 TYR A O 1
ATOM 2063 N N . ASP A 1 276 ? 7.483 3.193 3.815 1.00 94.38 276 ASP A N 1
ATOM 2064 C CA . ASP A 1 276 ? 7.728 4.599 4.158 1.00 94.38 276 ASP A CA 1
ATOM 2065 C C . ASP A 1 276 ? 6.470 5.239 4.764 1.00 94.38 276 ASP A C 1
ATOM 2067 O O . ASP A 1 276 ? 5.532 5.608 4.053 1.00 94.38 276 ASP A O 1
ATOM 2071 N N . THR A 1 277 ? 6.470 5.456 6.082 1.00 94.19 277 THR A N 1
ATOM 2072 C CA . THR A 1 277 ? 5.318 6.050 6.781 1.00 94.19 277 THR A CA 1
ATOM 2073 C C . THR A 1 277 ? 5.090 7.517 6.410 1.00 94.19 277 THR A C 1
ATOM 2075 O O . THR A 1 277 ? 3.998 8.051 6.620 1.00 94.19 277 THR A O 1
ATOM 2078 N N . SER A 1 278 ? 6.096 8.195 5.845 1.00 92.56 278 SER A N 1
ATOM 2079 C CA . SER A 1 278 ? 5.946 9.561 5.331 1.00 92.56 278 SER A CA 1
ATOM 2080 C C . SER A 1 278 ? 5.230 9.606 3.981 1.00 92.56 278 SER A C 1
ATOM 2082 O O . SER A 1 278 ? 4.659 10.643 3.632 1.00 92.56 278 SER A O 1
ATOM 2084 N N . ALA A 1 279 ? 5.214 8.487 3.252 1.00 91.56 279 ALA A N 1
ATOM 2085 C CA . ALA A 1 279 ? 4.546 8.358 1.966 1.00 91.56 279 ALA A CA 1
ATOM 2086 C C . ALA A 1 279 ? 3.168 7.697 2.101 1.00 91.56 279 ALA A C 1
ATOM 2088 O O . ALA A 1 279 ? 2.179 8.285 1.663 1.00 91.56 279 ALA A O 1
ATOM 2089 N N . GLU A 1 280 ? 3.108 6.512 2.719 1.00 93.81 280 GLU A N 1
ATOM 2090 C CA . GLU A 1 280 ? 1.921 5.650 2.719 1.00 93.81 280 GLU A CA 1
ATOM 2091 C C . GLU A 1 280 ? 1.739 4.938 4.071 1.00 93.81 280 GLU A C 1
ATOM 2093 O O . GLU A 1 280 ? 2.094 3.769 4.232 1.00 93.81 280 GLU A O 1
ATOM 2098 N N . ILE A 1 281 ? 1.167 5.622 5.075 1.00 95.50 281 ILE A N 1
ATOM 2099 C CA . ILE A 1 281 ? 0.916 4.998 6.392 1.00 95.50 281 ILE A CA 1
ATOM 2100 C C . ILE A 1 281 ? -0.092 3.842 6.330 1.00 95.50 281 ILE A C 1
ATOM 2102 O O . ILE A 1 281 ? -0.072 2.949 7.171 1.00 95.50 281 ILE A O 1
ATOM 2106 N N . TRP A 1 282 ? -0.970 3.844 5.331 1.00 95.75 282 TRP A N 1
ATOM 2107 C CA . TRP A 1 282 ? -1.988 2.814 5.131 1.00 95.75 282 TRP A CA 1
ATOM 2108 C C . TRP A 1 282 ? -1.450 1.534 4.489 1.00 95.75 282 TRP A C 1
ATOM 2110 O O . TRP A 1 282 ? -2.102 0.500 4.605 1.00 95.75 282 TRP A O 1
ATOM 2120 N N . HIS A 1 283 ? -0.308 1.600 3.800 1.00 97.50 283 HIS A N 1
ATOM 2121 C CA . HIS A 1 283 ? 0.250 0.474 3.063 1.00 97.50 283 HIS A CA 1
ATOM 2122 C C . HIS A 1 283 ? 1.042 -0.423 4.014 1.00 97.50 283 HIS A C 1
ATOM 2124 O O . HIS A 1 283 ? 2.092 -0.022 4.511 1.00 97.50 283 HIS A O 1
ATOM 2130 N N . GLN A 1 284 ? 0.537 -1.621 4.283 1.00 98.31 284 GLN A N 1
ATOM 2131 C CA . GLN A 1 284 ? 1.128 -2.567 5.223 1.00 98.31 284 GLN A CA 1
ATOM 2132 C C . GLN A 1 284 ? 1.583 -3.826 4.488 1.00 98.31 284 GLN A C 1
ATOM 2134 O O . GLN A 1 284 ? 0.790 -4.509 3.843 1.00 98.31 284 GLN A O 1
ATOM 2139 N N . GLU A 1 285 ? 2.866 -4.146 4.612 1.00 98.31 285 GLU A N 1
ATOM 2140 C CA . GLU A 1 285 ? 3.493 -5.346 4.064 1.00 98.31 285 GLU A CA 1
ATOM 2141 C C . GLU A 1 285 ? 3.722 -6.345 5.199 1.00 98.31 285 GLU A C 1
ATOM 2143 O O . GLU A 1 285 ? 4.393 -6.016 6.178 1.00 98.31 285 GLU A O 1
ATOM 2148 N N . TRP A 1 286 ? 3.175 -7.558 5.087 1.00 98.31 286 TRP A N 1
ATOM 2149 C CA . TRP A 1 286 ? 3.489 -8.646 6.010 1.00 98.31 286 TRP A CA 1
ATOM 2150 C C . TRP A 1 286 ? 4.931 -9.078 5.758 1.00 98.31 286 TRP A C 1
ATOM 2152 O O . TRP A 1 286 ? 5.257 -9.470 4.642 1.00 98.31 286 TRP A O 1
ATOM 2162 N N . LEU A 1 287 ? 5.790 -8.960 6.766 1.00 97.44 287 LEU A N 1
ATOM 2163 C CA . LEU A 1 287 ? 7.236 -9.183 6.730 1.00 97.44 287 LEU A CA 1
ATOM 2164 C C . LEU A 1 287 ? 7.639 -10.591 7.172 1.00 97.44 287 LEU A C 1
ATOM 2166 O O . LEU A 1 287 ? 8.743 -11.025 6.849 1.00 97.44 287 LEU A O 1
ATOM 2170 N N . ASP A 1 288 ? 6.749 -11.301 7.868 1.00 96.50 288 ASP A N 1
ATOM 2171 C CA . ASP A 1 288 ? 6.994 -12.651 8.396 1.00 96.50 288 ASP A CA 1
ATOM 2172 C C . ASP A 1 288 ? 6.648 -13.753 7.377 1.00 96.50 288 ASP A C 1
ATOM 2174 O O . ASP A 1 288 ? 6.461 -14.911 7.734 1.00 96.50 288 ASP A O 1
ATOM 2178 N N . TRP A 1 289 ? 6.573 -13.405 6.090 1.00 96.75 289 TRP A N 1
ATOM 2179 C CA . TRP A 1 289 ? 6.375 -14.360 5.000 1.00 96.75 289 TRP A CA 1
ATOM 2180 C C . TRP A 1 289 ? 7.569 -15.296 4.720 1.00 96.75 289 TRP A C 1
ATOM 2182 O O . TRP A 1 289 ? 7.299 -16.415 4.269 1.00 96.75 289 TRP A O 1
ATOM 2192 N N . PRO A 1 290 ? 8.858 -14.926 4.919 1.00 95.81 290 PRO A N 1
ATOM 2193 C CA . PRO A 1 290 ? 9.969 -15.806 4.561 1.00 95.81 290 PRO A CA 1
ATOM 2194 C C . PRO A 1 290 ? 9.927 -17.123 5.337 1.00 95.81 290 PRO A C 1
ATOM 2196 O O . PRO A 1 290 ? 9.690 -17.138 6.544 1.00 95.81 290 PRO A O 1
ATOM 2199 N N . GLY A 1 291 ? 10.173 -18.238 4.649 1.00 93.50 291 GLY A N 1
ATOM 2200 C CA . GLY A 1 291 ? 10.111 -19.576 5.248 1.00 93.50 291 GLY A CA 1
ATOM 2201 C C . GLY A 1 291 ? 8.701 -20.088 5.580 1.00 93.50 291 GLY A C 1
ATOM 2202 O O . GLY A 1 291 ? 8.573 -21.192 6.110 1.00 93.50 291 GLY A O 1
ATOM 2203 N N . THR A 1 292 ? 7.648 -19.337 5.250 1.00 94.88 292 THR A N 1
ATOM 2204 C CA . THR A 1 292 ? 6.247 -19.794 5.309 1.00 94.88 292 THR A CA 1
ATOM 2205 C C . THR A 1 292 ? 5.792 -20.298 3.935 1.00 94.88 292 THR A C 1
ATOM 2207 O O . THR A 1 292 ? 6.472 -20.027 2.947 1.00 94.88 292 THR A O 1
ATOM 2210 N N . PRO A 1 293 ? 4.622 -20.950 3.805 1.00 95.31 293 PRO A N 1
ATOM 2211 C CA . PRO A 1 293 ? 4.058 -21.297 2.497 1.00 95.31 293 PRO A CA 1
ATOM 2212 C C . PRO A 1 293 ? 3.821 -20.114 1.538 1.00 95.31 293 PRO A C 1
ATOM 2214 O O . PRO A 1 293 ? 3.560 -20.346 0.361 1.00 95.31 293 PRO A O 1
ATOM 2217 N N . ALA A 1 294 ? 3.902 -18.861 2.009 1.00 95.69 294 ALA A N 1
ATOM 2218 C CA . ALA A 1 294 ? 3.883 -17.678 1.147 1.00 95.69 294 ALA A CA 1
ATOM 2219 C C . ALA A 1 294 ? 5.212 -17.410 0.433 1.00 95.69 294 ALA A C 1
ATOM 2221 O O . ALA A 1 294 ? 5.238 -16.685 -0.558 1.00 95.69 294 ALA A O 1
ATOM 2222 N N . ASP A 1 295 ? 6.316 -17.963 0.931 1.00 96.38 295 ASP A N 1
ATOM 2223 C CA . ASP A 1 295 ? 7.630 -17.824 0.322 1.00 96.38 295 ASP A CA 1
ATOM 2224 C C . ASP A 1 295 ? 7.697 -18.645 -0.981 1.00 96.38 295 ASP A C 1
ATOM 2226 O O . ASP A 1 295 ? 7.512 -19.863 -0.942 1.00 96.38 295 ASP A O 1
ATOM 2230 N N . PRO A 1 296 ? 8.007 -18.036 -2.144 1.00 93.56 296 PRO A N 1
ATOM 2231 C CA . PRO A 1 296 ? 8.146 -18.770 -3.405 1.00 93.56 296 PRO A CA 1
ATOM 2232 C C . PRO A 1 296 ? 9.206 -19.881 -3.381 1.00 93.56 296 PRO A C 1
ATOM 2234 O O . PRO A 1 296 ? 9.190 -20.764 -4.238 1.00 93.56 296 PRO A O 1
ATOM 2237 N N . SER A 1 297 ? 10.148 -19.825 -2.436 1.00 94.44 297 SER A N 1
ATOM 2238 C CA . SER A 1 297 ? 11.181 -20.842 -2.228 1.00 94.44 297 SER A CA 1
ATOM 2239 C C . SER A 1 297 ? 10.799 -21.909 -1.198 1.00 94.44 297 SER A C 1
ATOM 2241 O O . SER A 1 297 ? 11.571 -22.847 -0.977 1.00 94.44 297 SER A O 1
ATOM 2243 N N . TYR A 1 298 ? 9.615 -21.800 -0.584 1.00 93.19 298 TYR A N 1
ATOM 2244 C CA . TYR A 1 298 ? 9.147 -22.737 0.426 1.00 93.19 298 TYR A CA 1
ATOM 2245 C C . TYR A 1 298 ? 9.056 -24.151 -0.136 1.00 93.19 298 TYR A C 1
ATOM 2247 O O . TYR A 1 298 ? 8.319 -24.438 -1.081 1.00 93.19 298 TYR A O 1
ATOM 2255 N N . GLN A 1 299 ? 9.783 -25.060 0.502 1.00 87.38 299 GLN A N 1
ATOM 2256 C CA . GLN A 1 299 ? 9.597 -26.487 0.320 1.00 87.38 299 GLN A CA 1
ATOM 2257 C C . GLN A 1 299 ? 8.908 -27.021 1.570 1.00 87.38 299 GLN A C 1
ATOM 2259 O O . GLN A 1 299 ? 9.451 -26.851 2.668 1.00 87.38 299 GLN A O 1
ATOM 2264 N N . PRO A 1 300 ? 7.732 -27.664 1.444 1.00 83.75 300 PRO A N 1
ATOM 2265 C CA . PRO A 1 300 ? 7.116 -28.295 2.594 1.00 83.75 300 PRO A CA 1
ATOM 2266 C C . PRO A 1 300 ? 8.105 -29.314 3.171 1.00 83.75 300 PRO A C 1
ATOM 2268 O O . PRO A 1 300 ? 8.787 -30.003 2.399 1.00 83.75 300 PRO A O 1
ATOM 2271 N N . PRO A 1 301 ? 8.211 -29.428 4.506 1.00 83.25 301 PRO A N 1
ATOM 2272 C CA . PRO A 1 301 ? 9.043 -30.455 5.104 1.00 83.25 301 PRO A CA 1
ATOM 2273 C C . PRO A 1 301 ? 8.639 -31.803 4.513 1.00 83.25 301 PRO A C 1
ATOM 2275 O O . PRO A 1 301 ? 7.447 -32.118 4.431 1.00 83.25 301 PRO A O 1
ATOM 2278 N N . ALA A 1 302 ? 9.636 -32.574 4.062 1.00 80.88 302 ALA A N 1
ATOM 2279 C CA . ALA A 1 302 ? 9.395 -33.908 3.534 1.00 80.88 302 ALA A CA 1
ATOM 2280 C C . ALA A 1 302 ? 8.511 -34.661 4.537 1.00 80.88 302 ALA A C 1
ATOM 2282 O O . ALA A 1 302 ? 8.801 -34.593 5.739 1.00 80.88 302 ALA A O 1
ATOM 2283 N N . PRO A 1 303 ? 7.442 -35.345 4.084 1.00 80.06 303 PRO A N 1
ATOM 2284 C CA . PRO A 1 303 ? 6.614 -36.130 4.977 1.00 80.06 303 PRO A CA 1
ATOM 2285 C C . PRO A 1 303 ? 7.538 -37.020 5.799 1.00 80.06 303 PRO A C 1
ATOM 2287 O O . PRO A 1 303 ? 8.249 -37.858 5.240 1.00 80.06 303 PRO A O 1
ATOM 2290 N N . GLN A 1 304 ? 7.578 -36.805 7.115 1.00 73.06 304 GLN A N 1
ATOM 2291 C CA . GLN A 1 304 ? 8.261 -37.729 8.001 1.00 73.06 304 GLN A CA 1
ATOM 2292 C C . GLN A 1 304 ? 7.429 -39.002 7.983 1.00 73.06 304 GLN A C 1
ATOM 2294 O O . GLN A 1 304 ? 6.477 -39.165 8.747 1.00 73.06 304 GLN A O 1
ATOM 2299 N N . LEU A 1 305 ? 7.741 -39.883 7.033 1.00 68.19 305 LEU A N 1
ATOM 2300 C CA . LEU A 1 305 ? 7.218 -41.230 7.051 1.00 68.19 305 LEU A CA 1
ATOM 2301 C C . LEU A 1 305 ? 7.665 -41.824 8.390 1.00 68.19 305 LEU A C 1
ATOM 2303 O O . LEU A 1 305 ? 8.856 -41.749 8.713 1.00 68.19 305 LEU A O 1
ATOM 2307 N N . PRO A 1 306 ? 6.740 -42.371 9.197 1.00 71.06 306 PRO A N 1
ATOM 2308 C CA . PRO A 1 306 ? 7.139 -43.085 10.395 1.00 71.06 306 PRO A CA 1
ATOM 2309 C C . PRO A 1 306 ? 8.175 -44.145 9.996 1.00 71.06 306 PRO A C 1
ATOM 2311 O O . PRO A 1 306 ? 8.049 -44.718 8.905 1.00 71.06 306 PRO A O 1
ATOM 2314 N N . PRO A 1 307 ? 9.198 -44.395 10.835 1.00 71.50 307 PRO A N 1
ATOM 2315 C CA . PRO A 1 307 ? 10.233 -45.365 10.515 1.00 71.50 307 PRO A CA 1
ATOM 2316 C C . PRO A 1 307 ? 9.579 -46.678 10.095 1.00 71.50 307 PRO A C 1
ATOM 2318 O O . PRO A 1 307 ? 8.645 -47.152 10.752 1.00 71.50 307 PRO A O 1
ATOM 2321 N N . LEU A 1 308 ? 10.040 -47.234 8.969 1.00 55.09 308 LEU A N 1
ATOM 2322 C CA . LEU A 1 308 ? 9.587 -48.543 8.519 1.00 55.09 308 LEU A CA 1
ATOM 2323 C C . LEU A 1 308 ? 9.764 -49.517 9.696 1.00 55.09 308 LEU A C 1
ATOM 2325 O O . LEU A 1 308 ? 10.857 -49.551 10.272 1.00 55.09 308 LEU A O 1
ATOM 2329 N N . PRO A 1 309 ? 8.737 -50.292 10.084 1.00 61.88 309 PRO A N 1
ATOM 2330 C CA . PRO A 1 309 ? 8.933 -51.332 11.080 1.00 61.88 309 PRO A CA 1
ATOM 2331 C C . PRO A 1 309 ? 10.078 -52.241 10.614 1.00 61.88 309 PRO A C 1
ATOM 2333 O O . PRO A 1 309 ? 10.115 -52.655 9.455 1.00 61.88 309 PRO A O 1
ATOM 2336 N N . ALA A 1 310 ? 11.026 -52.523 11.514 1.00 66.69 310 ALA A N 1
ATOM 2337 C CA . ALA A 1 310 ? 12.281 -53.222 11.211 1.00 66.69 310 ALA A CA 1
ATOM 2338 C C . ALA A 1 310 ? 12.087 -54.631 10.620 1.00 66.69 310 ALA A C 1
ATOM 2340 O O . ALA A 1 310 ? 13.022 -55.222 10.084 1.00 66.69 310 ALA A O 1
ATOM 2341 N N . GLN A 1 311 ? 10.872 -55.171 10.704 1.00 56.50 311 GLN A N 1
ATOM 2342 C CA . GLN A 1 311 ? 10.466 -56.398 10.043 1.00 56.50 311 GLN A CA 1
ATOM 2343 C C . GLN A 1 311 ? 9.121 -56.158 9.363 1.00 56.50 311 GLN A C 1
ATOM 2345 O O . GLN A 1 311 ? 8.114 -55.888 10.018 1.00 56.50 311 GLN A O 1
ATOM 2350 N N . LEU A 1 312 ? 9.106 -56.270 8.034 1.00 51.22 312 LEU A N 1
ATOM 2351 C CA . LEU A 1 312 ? 7.862 -56.498 7.311 1.00 51.22 312 LEU A CA 1
ATOM 2352 C C . LEU A 1 312 ? 7.281 -57.826 7.826 1.00 51.22 312 LEU A C 1
ATOM 2354 O O . LEU A 1 312 ? 8.034 -58.801 7.914 1.00 51.22 312 LEU A O 1
ATOM 2358 N N . PRO A 1 313 ? 5.988 -57.892 8.191 1.00 51.97 313 PRO A N 1
ATOM 2359 C CA . PRO A 1 313 ? 5.388 -59.142 8.630 1.00 51.97 313 PRO A CA 1
ATOM 2360 C C . PRO A 1 313 ? 5.600 -60.221 7.563 1.00 51.97 313 PRO A C 1
ATOM 2362 O O . PRO A 1 313 ? 5.519 -59.951 6.360 1.00 51.97 313 PRO A O 1
ATOM 2365 N N . ALA A 1 314 ? 5.913 -61.434 8.027 1.00 56.69 314 ALA A N 1
ATOM 2366 C CA . ALA A 1 314 ? 6.093 -62.611 7.189 1.00 56.69 314 ALA A CA 1
ATOM 2367 C C . ALA A 1 314 ? 4.934 -62.746 6.189 1.00 56.69 314 ALA A C 1
ATOM 2369 O O . ALA A 1 314 ? 3.797 -62.430 6.533 1.00 56.69 314 ALA A O 1
ATOM 2370 N N . VAL A 1 315 ? 5.265 -63.191 4.967 1.00 58.56 315 VAL A N 1
ATOM 2371 C CA . VAL A 1 315 ? 4.377 -63.456 3.816 1.00 58.56 315 VAL A CA 1
ATOM 2372 C C . VAL A 1 315 ? 2.896 -63.435 4.197 1.00 58.56 315 VAL A C 1
ATOM 2374 O O . VAL A 1 315 ? 2.414 -64.357 4.854 1.00 58.56 315 VAL A O 1
ATOM 2377 N N . LEU A 1 316 ? 2.188 -62.381 3.777 1.00 58.16 316 LEU A N 1
ATOM 2378 C CA . LEU A 1 316 ? 0.756 -62.223 4.023 1.00 58.16 316 LEU A CA 1
ATOM 2379 C C . LEU A 1 316 ? 0.014 -63.506 3.585 1.00 58.16 316 LEU A C 1
ATOM 2381 O O . LEU A 1 316 ? 0.127 -63.899 2.418 1.00 58.16 316 LEU A O 1
ATOM 2385 N N . PRO A 1 317 ? -0.748 -64.176 4.473 1.00 67.00 317 PRO A N 1
ATOM 2386 C CA . PRO A 1 317 ? -1.670 -65.238 4.091 1.00 67.00 317 PRO A CA 1
ATOM 2387 C C . PRO A 1 317 ? -2.495 -64.864 2.854 1.00 67.00 317 PRO A C 1
ATOM 2389 O O . PRO A 1 317 ? -2.942 -63.729 2.734 1.00 67.00 317 PRO A O 1
ATOM 2392 N N . TYR A 1 318 ? -2.770 -65.821 1.963 1.00 63.34 318 TYR A N 1
ATOM 2393 C CA . TYR A 1 318 ? -3.424 -65.614 0.655 1.00 63.34 318 TYR A CA 1
ATOM 2394 C C . TYR A 1 318 ? -4.620 -64.633 0.654 1.00 63.34 318 TYR A C 1
ATOM 2396 O O . TYR A 1 318 ? -4.734 -63.784 -0.228 1.00 63.34 318 TYR A O 1
ATOM 2404 N N . ARG A 1 319 ? -5.484 -64.675 1.680 1.00 62.34 319 ARG A N 1
ATOM 2405 C CA . ARG A 1 319 ? -6.621 -63.739 1.827 1.00 62.34 319 ARG A CA 1
ATOM 2406 C C . ARG A 1 319 ? -6.206 -62.277 2.030 1.00 62.34 319 ARG A C 1
ATOM 2408 O O . ARG A 1 319 ? -6.904 -61.375 1.584 1.00 62.34 319 ARG A O 1
ATOM 2415 N N . GLN A 1 320 ? -5.087 -62.037 2.698 1.00 64.44 320 GLN A N 1
ATOM 2416 C CA . GLN A 1 320 ? -4.545 -60.702 2.942 1.00 64.44 320 GLN A CA 1
ATOM 2417 C C . GLN A 1 320 ? -3.856 -60.149 1.689 1.00 64.44 320 GLN A C 1
ATOM 2419 O O . GLN A 1 320 ? -3.972 -58.958 1.415 1.00 64.44 320 GLN A O 1
ATOM 2424 N N . SER A 1 321 ? -3.246 -61.015 0.874 1.00 64.12 321 SER A N 1
ATOM 2425 C CA . SER A 1 321 ? -2.731 -60.646 -0.450 1.00 64.12 321 SER A CA 1
ATOM 2426 C C . SER A 1 321 ? -3.851 -60.188 -1.390 1.00 64.12 321 SER A C 1
ATOM 2428 O O . SER A 1 321 ? -3.676 -59.206 -2.101 1.00 64.12 321 SER A O 1
ATOM 2430 N N . ILE A 1 322 ? -5.032 -60.819 -1.334 1.00 73.81 322 ILE A N 1
ATOM 2431 C CA . ILE A 1 322 ? -6.213 -60.377 -2.100 1.00 73.81 322 ILE A CA 1
ATOM 2432 C C . ILE A 1 322 ? -6.703 -58.999 -1.634 1.00 73.81 322 ILE A C 1
ATOM 2434 O O . ILE A 1 322 ? -6.976 -58.136 -2.463 1.00 73.81 322 ILE A O 1
ATOM 2438 N N . ASN A 1 323 ? -6.774 -58.755 -0.322 1.00 71.50 323 ASN A N 1
ATOM 2439 C CA . ASN A 1 323 ? -7.176 -57.442 0.197 1.00 71.50 323 ASN A CA 1
ATOM 2440 C C . ASN A 1 323 ? -6.163 -56.344 -0.153 1.00 71.50 323 ASN A C 1
ATOM 2442 O O . ASN A 1 323 ? -6.555 -55.209 -0.413 1.00 71.50 323 ASN A O 1
ATOM 2446 N N . LEU A 1 324 ? -4.871 -56.685 -0.196 1.00 67.50 324 LEU A N 1
ATOM 2447 C CA . LEU A 1 324 ? -3.816 -55.763 -0.599 1.00 67.50 324 LEU A CA 1
ATOM 2448 C C . LEU A 1 324 ? -3.930 -55.398 -2.074 1.00 67.50 324 LEU A C 1
ATOM 2450 O O . LEU A 1 324 ? -3.917 -54.215 -2.400 1.00 67.50 324 LEU A O 1
ATOM 2454 N N . LEU A 1 325 ? -4.092 -56.397 -2.942 1.00 70.75 325 LEU A N 1
ATOM 2455 C CA . LEU A 1 325 ? -4.290 -56.175 -4.371 1.00 70.75 325 LEU A CA 1
ATOM 2456 C C . LEU A 1 325 ? -5.539 -55.330 -4.632 1.00 70.75 325 LEU A C 1
ATOM 2458 O O . LEU A 1 325 ? -5.474 -54.400 -5.422 1.00 70.75 325 LEU A O 1
ATOM 2462 N N . ARG A 1 326 ? -6.632 -55.566 -3.899 1.00 75.19 326 ARG A N 1
ATOM 2463 C CA . ARG A 1 326 ? -7.870 -54.788 -4.038 1.00 75.19 326 ARG A CA 1
ATOM 2464 C C . ARG A 1 326 ? -7.747 -53.350 -3.527 1.00 75.19 326 ARG A C 1
ATOM 2466 O O . ARG A 1 326 ? -8.314 -52.441 -4.116 1.00 75.19 326 ARG A O 1
ATOM 2473 N N . CYS A 1 327 ? -6.994 -53.121 -2.452 1.00 71.31 327 CYS A N 1
ATOM 2474 C CA . CYS A 1 327 ? -6.685 -51.763 -2.001 1.00 71.31 327 CYS A CA 1
ATOM 2475 C C . CYS A 1 327 ? -5.805 -51.024 -3.019 1.00 71.31 327 CYS A C 1
ATOM 2477 O O . CYS A 1 327 ? -6.053 -49.858 -3.304 1.00 71.31 327 CYS A O 1
ATOM 2479 N N . ILE A 1 328 ? -4.812 -51.707 -3.600 1.00 72.12 328 ILE A N 1
ATOM 2480 C CA . ILE A 1 328 ? -3.952 -51.149 -4.651 1.00 72.12 328 ILE A CA 1
ATOM 2481 C C . ILE A 1 328 ? -4.754 -50.845 -5.919 1.00 72.12 328 ILE A C 1
ATOM 2483 O O . ILE A 1 328 ? -4.553 -49.801 -6.524 1.00 72.12 328 ILE A O 1
ATOM 2487 N N . GLU A 1 329 ? -5.685 -51.716 -6.295 1.00 74.50 329 GLU A N 1
ATOM 2488 C CA . GLU A 1 329 ? -6.587 -51.509 -7.430 1.00 74.50 329 GLU A CA 1
ATOM 2489 C C . GLU A 1 329 ? -7.466 -50.261 -7.241 1.00 74.50 329 GLU A C 1
ATOM 2491 O O . GLU A 1 329 ? -7.621 -49.477 -8.171 1.00 74.50 329 GLU A O 1
ATOM 2496 N N . ILE A 1 330 ? -7.988 -50.037 -6.029 1.00 73.12 330 ILE A N 1
ATOM 2497 C CA . ILE A 1 330 ? -8.839 -48.877 -5.711 1.00 73.12 330 ILE A CA 1
ATOM 2498 C C . ILE A 1 330 ? -8.017 -47.583 -5.585 1.00 73.12 330 ILE A C 1
ATOM 2500 O O . ILE A 1 330 ? -8.453 -46.528 -6.035 1.00 73.12 330 ILE A O 1
ATOM 2504 N N . MET A 1 331 ? -6.832 -47.647 -4.973 1.00 72.56 331 MET A N 1
ATOM 2505 C CA . MET A 1 331 ? -6.038 -46.461 -4.621 1.00 72.56 331 MET A CA 1
ATOM 2506 C C . MET A 1 331 ? -4.932 -46.132 -5.638 1.00 72.56 331 MET A C 1
ATOM 2508 O O . MET A 1 331 ? -4.341 -45.057 -5.562 1.00 72.56 331 MET A O 1
ATOM 2512 N N . GLY A 1 332 ? -4.621 -47.028 -6.576 1.00 70.06 332 GLY A N 1
ATOM 2513 C CA . GLY A 1 332 ? -3.492 -46.928 -7.506 1.00 70.06 332 GLY A CA 1
ATOM 2514 C C . GLY A 1 332 ? -2.180 -47.517 -6.961 1.00 70.06 332 GLY A C 1
ATOM 2515 O O . GLY A 1 332 ? -1.926 -47.528 -5.753 1.00 70.06 332 GLY A O 1
ATOM 2516 N N . GLU A 1 333 ? -1.310 -47.994 -7.863 1.00 71.06 333 GLU A N 1
ATOM 2517 C CA . GLU A 1 333 ? -0.046 -48.687 -7.537 1.00 71.06 333 GLU A CA 1
ATOM 2518 C C . GLU A 1 333 ? 0.909 -47.863 -6.668 1.00 71.06 333 GLU A C 1
ATOM 2520 O O . GLU A 1 333 ? 1.542 -48.402 -5.755 1.00 71.06 333 GLU A O 1
ATOM 2525 N N . GLN A 1 334 ? 0.946 -46.544 -6.873 1.00 71.31 334 GLN A N 1
ATOM 2526 C CA . GLN A 1 334 ? 1.736 -45.607 -6.074 1.00 71.31 334 GLN A CA 1
ATOM 2527 C C . GLN A 1 334 ? 1.365 -45.615 -4.580 1.00 71.31 334 GLN A C 1
ATOM 2529 O O . GLN A 1 334 ? 2.166 -45.211 -3.741 1.00 71.31 334 GLN A O 1
ATOM 2534 N N . ASN A 1 335 ? 0.179 -46.123 -4.229 1.00 71.88 335 ASN A N 1
ATOM 2535 C CA . ASN A 1 335 ? -0.311 -46.217 -2.855 1.00 71.88 335 ASN A CA 1
ATOM 2536 C C . ASN A 1 335 ? -0.117 -47.610 -2.229 1.00 71.88 335 ASN A C 1
ATOM 2538 O O . ASN A 1 335 ? -0.597 -47.873 -1.121 1.00 71.88 335 ASN A O 1
ATOM 2542 N N . GLY A 1 336 ? 0.623 -48.516 -2.878 1.00 72.50 336 GLY A N 1
ATOM 2543 C CA . GLY A 1 336 ? 0.776 -49.894 -2.402 1.00 72.50 336 GLY A CA 1
ATOM 2544 C C . GLY A 1 336 ? 1.428 -50.046 -1.029 1.00 72.50 336 GLY A C 1
ATOM 2545 O O . GLY A 1 336 ? 1.163 -51.019 -0.321 1.00 72.50 336 GLY A O 1
ATOM 2546 N N . GLU A 1 337 ? 2.238 -49.085 -0.597 1.00 71.38 337 GLU A N 1
ATOM 2547 C CA . GLU A 1 337 ? 2.807 -49.079 0.753 1.00 71.38 337 GLU A CA 1
ATOM 2548 C C . GLU A 1 337 ? 1.778 -48.669 1.822 1.00 71.38 337 GLU A C 1
ATOM 2550 O O . GLU A 1 337 ? 1.719 -49.268 2.899 1.00 71.38 337 GLU A O 1
ATOM 2555 N N . TYR A 1 338 ? 0.914 -47.693 1.516 1.00 75.31 338 TYR A N 1
ATOM 2556 C CA . TYR A 1 338 ? -0.205 -47.303 2.379 1.00 75.31 338 TYR A CA 1
ATOM 2557 C C . TYR A 1 338 ? -1.162 -48.482 2.597 1.00 75.31 338 TYR A C 1
ATOM 2559 O O . TYR A 1 338 ? -1.487 -48.819 3.738 1.00 75.31 338 TYR A O 1
ATOM 2567 N N . CYS A 1 339 ? -1.523 -49.173 1.515 1.00 75.69 339 CYS A N 1
ATOM 2568 C CA . CYS A 1 339 ? -2.397 -50.340 1.567 1.00 75.69 339 CYS A CA 1
ATOM 2569 C C . CYS A 1 339 ? -1.827 -51.483 2.425 1.00 75.69 339 CYS A C 1
ATOM 2571 O O . CYS A 1 339 ? -2.554 -52.074 3.224 1.00 75.69 339 CYS A O 1
ATOM 2573 N N . ARG A 1 340 ? -0.515 -51.762 2.335 1.00 72.50 340 ARG A N 1
ATOM 2574 C CA . ARG A 1 340 ? 0.149 -52.763 3.196 1.00 72.50 340 ARG A CA 1
ATOM 2575 C C . ARG A 1 340 ? 0.026 -52.416 4.676 1.00 72.50 340 ARG A C 1
ATOM 2577 O O . ARG A 1 340 ? -0.273 -53.292 5.485 1.00 72.50 340 ARG A O 1
ATOM 2584 N N . ARG A 1 341 ? 0.229 -51.143 5.028 1.00 72.31 341 ARG A N 1
ATOM 2585 C CA . ARG A 1 341 ? 0.155 -50.672 6.418 1.00 72.31 341 ARG A CA 1
ATOM 2586 C C . ARG A 1 341 ? -1.254 -50.761 6.994 1.00 72.31 341 ARG A C 1
ATOM 2588 O O . ARG A 1 341 ? -1.393 -51.176 8.139 1.00 72.31 341 ARG A O 1
ATOM 2595 N N . GLN A 1 342 ? -2.285 -50.404 6.226 1.00 72.38 342 GLN A N 1
ATOM 2596 C CA . GLN A 1 342 ? -3.667 -50.507 6.710 1.00 72.38 342 GLN A CA 1
ATOM 2597 C C . GLN A 1 342 ? -4.069 -51.955 6.989 1.00 72.38 342 GLN A C 1
ATOM 2599 O O . GLN A 1 342 ? -4.626 -52.252 8.042 1.00 72.38 342 GLN A O 1
ATOM 2604 N N . ILE A 1 343 ? -3.695 -52.877 6.101 1.00 69.06 343 ILE A N 1
ATOM 2605 C CA . ILE A 1 343 ? -3.960 -54.304 6.301 1.00 69.06 343 ILE A CA 1
ATOM 2606 C C . ILE A 1 343 ? -3.223 -54.829 7.535 1.00 69.06 343 ILE A C 1
ATOM 2608 O O . ILE A 1 343 ? -3.826 -55.539 8.332 1.00 69.06 343 ILE A O 1
ATOM 2612 N N . ALA A 1 344 ? -1.959 -54.446 7.740 1.00 68.25 344 ALA A N 1
ATOM 2613 C CA . ALA A 1 344 ? -1.214 -54.823 8.942 1.00 68.25 344 ALA A CA 1
ATOM 2614 C C . ALA A 1 344 ? -1.896 -54.328 10.235 1.00 68.25 344 ALA A C 1
ATOM 2616 O O . ALA A 1 344 ? -2.046 -55.100 11.178 1.00 68.25 344 ALA A O 1
ATOM 2617 N N . ARG A 1 345 ? -2.391 -53.081 10.256 1.00 69.75 345 ARG A N 1
ATOM 2618 C CA . ARG A 1 345 ? -3.091 -52.503 11.420 1.00 69.75 345 ARG A CA 1
ATOM 2619 C C . ARG A 1 345 ? -4.416 -53.196 11.734 1.00 69.75 345 ARG A C 1
ATOM 2621 O O . ARG A 1 345 ? -4.727 -53.423 12.900 1.00 69.75 345 ARG A O 1
ATOM 2628 N N . GLU A 1 346 ? -5.198 -53.538 10.714 1.00 65.06 346 GLU A N 1
ATOM 2629 C CA . GLU A 1 346 ? -6.456 -54.277 10.895 1.00 65.06 346 GLU A CA 1
ATOM 2630 C C . GLU A 1 346 ? -6.213 -55.683 11.469 1.00 65.06 346 GLU A C 1
ATOM 2632 O O . GLU A 1 346 ? -6.987 -56.167 12.297 1.00 65.06 346 GLU A O 1
ATOM 2637 N N . LEU A 1 347 ? -5.093 -56.312 11.099 1.00 61.16 347 LEU A N 1
ATOM 2638 C CA . LEU A 1 347 ? -4.686 -57.614 11.631 1.00 61.16 347 LEU A CA 1
ATOM 2639 C C . LEU A 1 347 ? -4.237 -57.540 13.091 1.00 61.16 347 LEU A C 1
ATOM 2641 O O . LEU A 1 347 ? -4.632 -58.391 13.886 1.00 61.16 347 LEU A O 1
ATOM 2645 N N . GLU A 1 348 ? -3.462 -56.518 13.462 1.00 65.75 348 GLU A N 1
ATOM 2646 C CA . GLU A 1 348 ? -3.053 -56.277 14.856 1.00 65.75 348 GLU A CA 1
ATOM 2647 C C . GLU A 1 348 ? -4.256 -56.048 15.781 1.00 65.75 348 GLU A C 1
ATOM 2649 O O . GLU A 1 348 ? -4.230 -56.428 16.950 1.00 65.75 348 GLU A O 1
ATOM 2654 N N . ARG A 1 349 ? -5.345 -55.482 15.251 1.00 66.81 349 ARG A N 1
ATOM 2655 C CA . ARG A 1 349 ? -6.599 -55.257 15.986 1.00 66.81 349 ARG A CA 1
ATOM 2656 C C . ARG A 1 349 ? -7.467 -56.511 16.137 1.00 66.81 349 ARG A C 1
ATOM 2658 O O . ARG A 1 349 ? -8.530 -56.430 16.748 1.00 66.81 349 ARG A O 1
ATOM 2665 N N . GLY A 1 350 ? -7.058 -57.657 15.583 1.00 51.75 350 GLY A N 1
ATOM 2666 C CA . GLY A 1 350 ? -7.834 -58.902 15.623 1.00 51.75 350 GLY A CA 1
ATOM 2667 C C . GLY A 1 350 ? -9.153 -58.843 14.839 1.00 51.75 350 GLY A C 1
ATOM 2668 O O . GLY A 1 350 ? -10.004 -59.722 14.992 1.00 51.75 350 GLY A O 1
ATOM 2669 N N . GLY A 1 351 ? -9.342 -57.813 14.009 1.00 56.97 351 GLY A N 1
ATOM 2670 C CA . GLY A 1 351 ? -10.548 -57.607 13.218 1.00 56.97 351 GLY A CA 1
ATOM 2671 C C . GLY A 1 351 ? -10.542 -58.443 11.940 1.00 56.97 351 GLY A C 1
ATOM 2672 O O . GLY A 1 351 ? -9.514 -58.620 11.284 1.00 56.97 351 GLY A O 1
ATOM 2673 N N . ARG A 1 352 ? -11.714 -58.947 11.530 1.00 53.38 352 ARG A N 1
ATOM 2674 C CA . ARG A 1 352 ? -11.911 -59.305 10.117 1.00 53.38 352 ARG A CA 1
ATOM 2675 C C . ARG A 1 352 ? -11.892 -57.989 9.332 1.00 53.38 352 ARG A C 1
ATOM 2677 O O . ARG A 1 352 ? -12.668 -57.114 9.704 1.00 53.38 352 ARG A O 1
ATOM 2684 N N . PRO A 1 353 ? -11.077 -57.840 8.273 1.00 51.88 353 PRO A N 1
ATOM 2685 C CA . PRO A 1 353 ? -11.034 -56.603 7.504 1.00 51.88 353 PRO A CA 1
ATOM 2686 C C . PRO A 1 353 ? -12.416 -56.340 6.903 1.00 51.88 353 PRO A C 1
ATOM 2688 O O . PRO A 1 353 ? -12.843 -57.016 5.964 1.00 51.88 353 PRO A O 1
ATOM 2691 N N . ALA A 1 354 ? -13.129 -55.381 7.484 1.00 51.00 354 ALA A N 1
ATOM 2692 C CA . ALA A 1 354 ? -14.423 -54.919 7.019 1.00 51.00 354 ALA A CA 1
ATOM 2693 C C . ALA A 1 354 ? -14.200 -53.895 5.903 1.00 51.00 354 ALA A C 1
ATOM 2695 O O . ALA A 1 354 ? -14.485 -52.716 6.055 1.00 51.00 354 ALA A O 1
ATOM 2696 N N . MET A 1 355 ? -13.680 -54.343 4.760 1.00 54.09 355 MET A N 1
ATOM 2697 C CA . MET A 1 355 ? -13.748 -53.552 3.526 1.00 54.09 355 MET A CA 1
ATOM 2698 C C . MET A 1 355 ? -15.164 -53.710 2.959 1.00 54.09 355 MET A C 1
ATOM 2700 O O . MET A 1 355 ? -15.394 -54.411 1.972 1.00 54.09 355 MET A O 1
ATOM 2704 N N . GLY A 1 356 ? -16.134 -53.142 3.679 1.00 43.88 356 GLY A N 1
ATOM 2705 C CA . GLY A 1 356 ? -17.508 -53.000 3.223 1.00 43.88 356 GLY A CA 1
ATOM 2706 C C . GLY A 1 356 ? -17.543 -52.017 2.059 1.00 43.88 356 GLY A C 1
ATOM 2707 O O . GLY A 1 356 ? -16.929 -50.955 2.114 1.00 43.88 356 GLY A O 1
ATOM 2708 N N . ARG A 1 357 ? -18.263 -52.389 1.001 1.00 46.31 357 ARG A N 1
ATOM 2709 C CA . ARG A 1 357 ? -18.413 -51.622 -0.246 1.00 46.31 357 ARG A CA 1
ATOM 2710 C C . ARG A 1 357 ? -18.989 -50.209 -0.035 1.00 46.31 357 ARG A C 1
ATOM 2712 O O . ARG A 1 357 ? -18.888 -49.389 -0.928 1.00 46.31 357 ARG A O 1
ATOM 2719 N N . GLU A 1 358 ? -19.551 -49.940 1.140 1.00 46.66 358 GLU A N 1
ATOM 2720 C CA . GLU A 1 358 ? -20.288 -48.718 1.482 1.00 46.66 358 GLU A CA 1
ATOM 2721 C C . GLU A 1 358 ? -19.417 -47.564 2.012 1.00 46.66 358 GLU A C 1
ATOM 2723 O O . GLU A 1 358 ? -19.946 -46.496 2.288 1.00 46.66 358 GLU A O 1
ATOM 2728 N N . GLN A 1 359 ? -18.098 -47.738 2.173 1.00 45.28 359 GLN A N 1
ATOM 2729 C CA . GLN A 1 359 ? -17.218 -46.653 2.654 1.00 45.28 359 GLN A CA 1
ATOM 2730 C C . GLN A 1 359 ? -16.485 -45.881 1.545 1.00 45.28 359 GLN A C 1
ATOM 2732 O O . GLN A 1 359 ? -15.706 -44.985 1.859 1.00 45.28 359 GLN A O 1
ATOM 2737 N N . PHE A 1 360 ? -16.703 -46.223 0.272 1.00 48.47 360 PHE A N 1
ATOM 2738 C CA . PHE A 1 360 ? -15.915 -45.682 -0.844 1.00 48.47 360 PHE A CA 1
ATOM 2739 C C . PHE A 1 360 ? -16.739 -45.371 -2.107 1.00 48.47 360 PHE A C 1
ATOM 2741 O O . PHE A 1 360 ? -16.180 -45.380 -3.203 1.00 48.47 360 PHE A O 1
ATOM 2748 N N . GLU A 1 361 ? -18.041 -45.107 -1.960 1.00 39.97 361 GLU A N 1
ATOM 2749 C CA . GLU A 1 361 ? -18.813 -44.376 -2.983 1.00 39.97 361 GLU A CA 1
ATOM 2750 C C . GLU A 1 361 ? -18.781 -42.870 -2.719 1.00 39.97 361 GLU A C 1
ATOM 2752 O O . GLU A 1 361 ? -18.909 -42.476 -1.534 1.00 39.97 361 GLU A O 1
#

pLDDT: mean 85.22, std 18.66, range [36.78, 98.75]

Foldseek 3Di:
DDDDDDDDDDDDDDDDDDDPDDPDPPPDPPPCPPLVVLLVVLADDLVPWDWAQAPQWIWTFADDDDKDFDPALQQQAADDPVQKDQQDAAQEPRGEIFGPVLNVLVNSLLVSLLVNCVVVVHQQSVNKHQPYFADALDLVLLVVQLVLLQVLLVVCCVLNPVDGQDPVLSVLSSDAQAAVVDPSVVVSLVVSCPDPPHHSVSSVVSCVVSVLQGTGRSGDSSSLSQKTFIKGWHDPHNHDIDIPSQDQVCLSRSCRIPLLVSLRPRSVVSQWDHRISNRGSRIIGRSPQPQPPSDPPHDDPDPPDPPDPPDLPPDPDPVLVVQLVVVCVLVPVVCSVVSSVVSVVCVVVVHDPCPDPPPRD

Sequence (361 aa):
MRVHAALPQPAPVMARTPAPGRAVPPPAPVEHSLEGLILRRTQLTTTGVTQYTTSQGNFYRFPAGTHHTNSTNRPRFPAPASALVVYSGAGNNGVEQVHTEAASAIGSLLGAMHTEGQRIDDESLKQAVVASGYRPSTVAEGRLYLNALRKTIRENPTIFPGMTFPASMEATAISELGTVGSATHDAFVDALGRESGWTPALARQLVSITSRFKAPRGGSPHQSGCAVDIDFPFATSAASVQNHGMDRNKNANAFRAAAGVWLNQFSRNFGFDTYDTSAEIWHQEWLDWPGTPADPSYQPPAPQLPPLPAQLPAVLPYRQSINLLRCIEIMGEQNGEYCRRQIARELERGGRPAMGREQFE

Secondary structure (DSSP, 8-state):
-PPPPPPPPPPP---PPPPPPP-PPPPPP----HHHHHHHHSPPP-TTPEEEEETTEEEEEPPP----B--SS---SPPPGGGEEE--STT--S--EEEHHHHHHHHHHHHHHHHHHHHHT-HHHHT-EEEE------HHHHHHHHHHHHHHHHH-TTTSTT----GGGHHHHHS---STTSHHHHHHHHHHTTSTT--HHHHHHHHHHHHTT-PPTT--GGGGT-EEEEE-EEEEETTEEEE-TT-GGGHHHHTTBHHHHHHHHHGGGGTEE-SBTTT-TTEEEE---TTSTTSTT--PPP--PPPPPSSPPSS--HHHHHHHHHHHHHH-GGGHHHHHHHHHHHHHTT------GGG--